Protein AF-A0A7C4M9R5-F1 (afdb_monomer_lite)

pLDDT: mean 90.79, std 8.86, range [47.62, 98.44]

Secondary structure (DSSP, 8-state):
---HHHHHHHHHHHHHHHHHHTT--HHHH-GGG---PPPPPS---HHHHHHHHHHHHHHHHHHHHHHHH-TTEEEEE-S----PPTT-TTHHHHHHHHHHHHHHH-PPPSEEEEEGGGGTTT---SB-TTS-HHHHHHHHTT-SEEEEEEE-SS-HHHHHHHHS---EE--BTTHHHHHHHHHHHHT--EEEEEE-SS-EEEEEHHHHHHHHHHHTTTT-SS--SSGGG-B--EEGGG--

Foldseek 3Di:
DDALLRVLVVLLVLLLVLQVVVVDDSCLQACVVFDDQDDDDPFQDPVNVVQVVLQVVQLVVVQVCCVVPVVQKHKAFAFAPPPDGPPDPCNVVSSVVQSVVLRVAFGAAGMFMAGVVLCPVVPDDRYCNPPDPVVSLVVLLRGQEGEHEDEDADDQVVCCVPVVDFFFQKDFSNNNNRVSSNCSSSVHWYKYWYDYPHDIWIDTVSLVSVCSSVQPCVQQPDQDPPNRRTIGGHGSVSTD

Radius of gyration: 17.88 Å; chains: 1; bounding box: 46×41×45 Å

Structure (mmCIF, N/CA/C/O backbone):
data_AF-A0A7C4M9R5-F1
#
_entry.id   AF-A0A7C4M9R5-F1
#
loop_
_atom_site.group_PDB
_atom_site.id
_atom_site.type_symbol
_atom_site.label_atom_id
_atom_site.label_alt_id
_atom_site.label_comp_id
_atom_site.label_asym_id
_atom_site.label_entity_id
_atom_site.label_seq_id
_atom_site.pdbx_PDB_ins_code
_atom_site.Cartn_x
_atom_site.Cartn_y
_atom_site.Cartn_z
_atom_site.occupancy
_atom_site.B_iso_or_equiv
_atom_site.auth_seq_id
_atom_site.auth_comp_id
_atom_site.auth_asym_id
_atom_site.auth_atom_id
_atom_site.pdbx_PDB_model_num
ATOM 1 N N . MET A 1 1 ? -12.380 12.614 -21.715 1.00 47.62 1 MET A N 1
ATOM 2 C CA . MET A 1 1 ? -12.085 11.551 -20.730 1.00 47.62 1 MET A CA 1
ATOM 3 C C . MET A 1 1 ? -10.973 12.049 -19.830 1.00 47.62 1 MET A C 1
ATOM 5 O O . MET A 1 1 ? -9.951 12.471 -20.351 1.00 47.62 1 MET A O 1
ATOM 9 N N . GLN A 1 2 ? -11.189 12.073 -18.518 1.00 65.62 2 GLN A N 1
ATOM 10 C CA . GLN A 1 2 ? -10.163 12.457 -17.546 1.00 65.62 2 GLN A CA 1
ATOM 11 C C . GLN A 1 2 ? -9.177 11.289 -17.387 1.00 65.62 2 GLN A C 1
ATOM 13 O O . GLN A 1 2 ? -9.610 10.152 -17.213 1.00 65.62 2 GLN A O 1
ATOM 18 N N . GLY A 1 3 ? -7.870 11.538 -17.527 1.00 91.31 3 GLY A N 1
ATOM 19 C CA . GLY A 1 3 ? -6.842 10.500 -17.372 1.00 91.31 3 GLY A CA 1
ATOM 20 C C . GLY A 1 3 ? -6.734 10.008 -15.924 1.00 91.31 3 GLY A C 1
ATOM 21 O O . GLY A 1 3 ? -7.071 10.751 -14.997 1.00 91.31 3 GLY A O 1
ATOM 22 N N . TYR A 1 4 ? -6.240 8.778 -15.719 1.00 93.19 4 TYR A N 1
ATOM 23 C CA . TYR A 1 4 ? -6.128 8.151 -14.391 1.00 93.19 4 TYR A CA 1
ATOM 24 C C . TYR A 1 4 ? -5.369 9.035 -13.391 1.00 93.19 4 TYR A C 1
ATOM 26 O O . TYR A 1 4 ? -5.834 9.253 -12.272 1.00 93.19 4 TYR A O 1
ATOM 34 N N . LYS A 1 5 ? -4.256 9.639 -13.828 1.00 95.25 5 LYS A N 1
ATOM 35 C CA . LYS A 1 5 ? -3.482 10.606 -13.043 1.00 95.25 5 LYS A CA 1
ATOM 36 C C . LYS A 1 5 ? -4.301 11.798 -12.544 1.00 95.25 5 LYS A C 1
ATOM 38 O O . LYS A 1 5 ? -4.216 12.155 -11.373 1.00 95.25 5 LYS A O 1
ATOM 43 N N . THR A 1 6 ? -5.089 12.429 -13.411 1.00 96.50 6 THR A N 1
ATOM 44 C CA . THR A 1 6 ? -5.909 13.586 -13.022 1.00 96.50 6 THR A CA 1
ATOM 45 C C . THR A 1 6 ? -7.004 13.166 -12.047 1.00 96.50 6 THR A C 1
ATOM 47 O O . THR A 1 6 ? -7.249 13.860 -11.066 1.00 96.50 6 THR A O 1
ATOM 50 N N . TYR A 1 7 ? -7.627 12.013 -12.292 1.00 96.62 7 TYR A N 1
ATOM 51 C CA . TYR A 1 7 ? -8.658 11.452 -11.424 1.00 96.62 7 TYR A CA 1
ATOM 52 C C . TYR A 1 7 ? -8.138 11.159 -10.007 1.00 96.62 7 TYR A C 1
ATOM 54 O O . TYR A 1 7 ? -8.716 11.623 -9.023 1.00 96.62 7 TYR A O 1
ATOM 62 N N . ILE A 1 8 ? -7.011 10.448 -9.882 1.00 97.12 8 ILE A N 1
ATOM 63 C CA . ILE A 1 8 ? -6.474 10.092 -8.562 1.00 97.12 8 ILE A CA 1
ATOM 64 C C . ILE A 1 8 ? -5.992 11.327 -7.786 1.00 97.12 8 ILE A C 1
ATOM 66 O O . ILE A 1 8 ? -6.176 11.394 -6.571 1.00 97.12 8 ILE A O 1
ATOM 70 N N . LEU A 1 9 ? -5.436 12.332 -8.477 1.00 97.56 9 LEU A N 1
ATOM 71 C CA . LEU A 1 9 ? -5.027 13.600 -7.864 1.00 97.56 9 LEU A CA 1
ATOM 72 C C . LEU A 1 9 ? -6.213 14.389 -7.303 1.00 97.56 9 LEU A C 1
ATOM 74 O O . LEU A 1 9 ? -6.089 14.986 -6.237 1.00 97.56 9 LEU A O 1
ATOM 78 N N . GLU A 1 10 ? -7.359 14.369 -7.982 1.00 97.88 10 GLU A N 1
ATOM 79 C CA . GLU A 1 10 ? -8.573 15.045 -7.520 1.00 97.88 10 GLU A CA 1
ATOM 80 C C . GLU A 1 10 ? -9.131 14.405 -6.239 1.00 97.88 10 GLU A C 1
ATOM 82 O O . GLU A 1 10 ? -9.460 15.100 -5.275 1.00 97.88 10 GLU A O 1
ATOM 87 N N . ILE A 1 11 ? -9.201 13.071 -6.178 1.00 97.81 11 ILE A N 1
ATOM 88 C CA . ILE A 1 11 ? -9.635 12.371 -4.957 1.00 97.81 11 ILE A CA 1
ATOM 89 C C . ILE A 1 11 ? -8.635 12.610 -3.823 1.00 97.81 11 ILE A C 1
ATOM 91 O O . ILE A 1 11 ? -9.036 12.853 -2.682 1.00 97.81 11 ILE A O 1
ATOM 95 N N . TYR A 1 12 ? -7.339 12.573 -4.132 1.00 98.25 12 TYR A N 1
ATOM 96 C CA . TYR A 1 12 ? -6.282 12.823 -3.161 1.00 98.25 12 TYR A CA 1
ATOM 97 C C . TYR A 1 12 ? -6.339 14.240 -2.575 1.00 98.25 12 TYR A C 1
ATOM 99 O O . TYR A 1 12 ? -6.194 14.388 -1.362 1.00 98.25 12 TYR A O 1
ATOM 107 N N . GLU A 1 13 ? -6.610 15.269 -3.387 1.00 98.38 13 GLU A N 1
ATOM 108 C CA . GLU A 1 13 ? -6.796 16.640 -2.892 1.00 98.38 13 GLU A CA 1
ATOM 109 C C . GLU A 1 13 ? -7.958 16.715 -1.898 1.00 98.38 13 GLU A C 1
ATOM 111 O O . GLU A 1 13 ? -7.783 17.197 -0.780 1.00 98.38 13 GLU A O 1
ATOM 116 N N . HIS A 1 14 ? -9.116 16.149 -2.243 1.00 98.44 14 HIS A N 1
ATOM 117 C CA . HIS A 1 14 ? -10.266 16.130 -1.340 1.00 98.44 14 HIS A CA 1
ATOM 118 C C . HIS A 1 14 ? -9.983 15.368 -0.031 1.00 98.44 14 HIS A C 1
ATOM 120 O O . HIS A 1 14 ? -10.427 15.782 1.043 1.00 98.44 14 HIS A O 1
ATOM 126 N N . ALA A 1 15 ? -9.224 14.269 -0.093 1.00 98.44 15 ALA A N 1
ATOM 127 C CA . ALA A 1 15 ? -8.785 13.537 1.093 1.00 98.44 15 ALA A CA 1
ATOM 128 C C . ALA A 1 15 ? -7.842 14.385 1.971 1.00 98.44 15 ALA A C 1
ATOM 130 O O . ALA A 1 15 ? -7.994 14.408 3.195 1.00 98.44 15 ALA A O 1
ATOM 131 N N . ILE A 1 16 ? -6.905 15.128 1.367 1.00 98.19 16 ILE A N 1
ATOM 132 C CA . ILE A 1 16 ? -6.042 16.081 2.084 1.00 98.19 16 ILE A CA 1
ATOM 133 C C . ILE A 1 16 ? -6.890 17.140 2.783 1.00 98.19 16 ILE A C 1
ATOM 135 O O . ILE A 1 16 ? -6.690 17.386 3.972 1.00 98.19 16 ILE A O 1
ATOM 139 N N . GLU A 1 17 ? -7.837 17.758 2.080 1.00 98.44 17 GLU A N 1
ATOM 140 C CA . GLU A 1 17 ? -8.693 18.799 2.648 1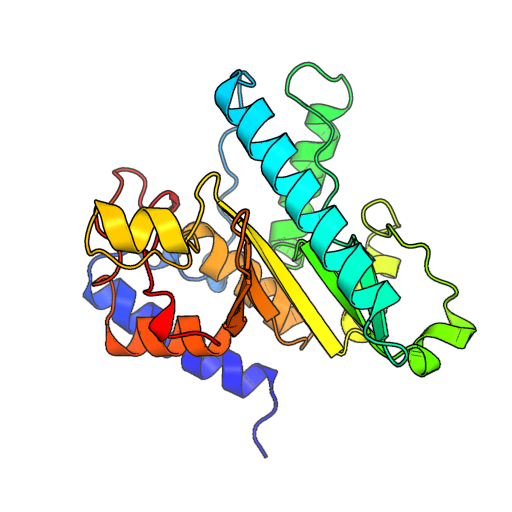.00 98.44 17 GLU A CA 1
ATOM 141 C C . GLU A 1 17 ? -9.496 18.293 3.851 1.00 98.44 17 GLU A C 1
ATOM 143 O O . GLU A 1 17 ? -9.576 18.981 4.873 1.00 98.44 17 GLU A O 1
ATOM 148 N N . ALA A 1 18 ? -10.047 17.078 3.767 1.00 98.44 18 ALA A N 1
ATOM 149 C CA . ALA A 1 18 ? -10.747 16.440 4.879 1.00 98.44 18 ALA A CA 1
ATOM 150 C C . ALA A 1 18 ? -9.824 16.252 6.098 1.00 98.44 18 ALA A C 1
AT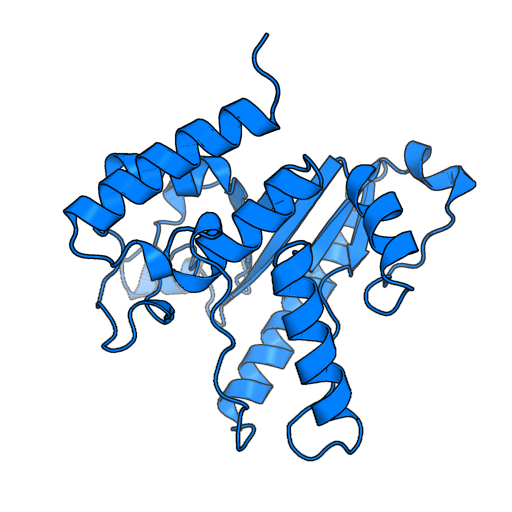OM 152 O O . ALA A 1 18 ? -10.189 16.605 7.222 1.00 98.44 18 ALA A O 1
ATOM 153 N N . LEU A 1 19 ? -8.593 15.777 5.890 1.00 97.94 19 LEU A N 1
ATOM 154 C CA . LEU A 1 19 ? -7.613 15.594 6.967 1.00 97.94 19 LEU A CA 1
ATOM 155 C C . LEU A 1 19 ? -7.134 16.930 7.561 1.00 97.94 19 LEU A C 1
ATOM 157 O O . LEU A 1 19 ? -6.977 17.044 8.781 1.00 97.94 19 LEU A O 1
ATOM 161 N N . VAL A 1 20 ? -6.943 17.957 6.731 1.00 97.56 20 VAL A N 1
ATOM 162 C CA . VAL A 1 20 ? -6.552 19.303 7.176 1.00 97.56 20 VAL A CA 1
ATOM 163 C C . VAL A 1 20 ? -7.648 19.935 8.036 1.00 97.56 20 VAL A C 1
ATOM 165 O O . VAL A 1 20 ? -7.343 20.472 9.104 1.00 97.56 20 VAL A O 1
ATOM 168 N N . LYS A 1 21 ? -8.926 19.790 7.657 1.00 97.81 21 LYS A N 1
ATOM 169 C CA . LYS A 1 21 ? -10.076 20.189 8.497 1.00 97.81 21 LYS A CA 1
ATOM 170 C C . LYS A 1 21 ? -10.062 19.478 9.857 1.00 97.81 21 LYS A C 1
ATOM 172 O O . LYS A 1 21 ? -10.415 20.069 10.875 1.00 97.81 21 LYS A O 1
ATOM 177 N N . CYS A 1 22 ? -9.550 18.249 9.902 1.00 96.31 22 CYS A N 1
ATOM 178 C CA . CYS A 1 22 ? -9.326 17.467 11.119 1.00 96.31 22 CYS A CA 1
ATOM 179 C C . CYS A 1 22 ? -8.015 17.794 11.874 1.00 96.31 22 CYS A C 1
ATOM 181 O O . CYS A 1 22 ? -7.580 17.002 12.715 1.00 96.31 22 CYS A O 1
ATOM 183 N N . LYS A 1 23 ? -7.381 18.950 11.619 1.00 95.44 23 LYS A N 1
ATOM 184 C CA . LYS A 1 23 ? -6.138 19.421 12.273 1.00 95.44 23 LYS A CA 1
ATOM 185 C C . LYS A 1 23 ? -4.898 18.554 12.001 1.00 95.44 23 LYS A C 1
ATOM 187 O O . LYS A 1 23 ? -3.919 18.601 12.756 1.00 95.44 23 LYS A O 1
ATOM 192 N N . ILE A 1 24 ? -4.899 17.768 10.926 1.00 95.75 24 ILE A N 1
ATOM 193 C CA . ILE A 1 24 ? -3.683 17.113 10.433 1.00 95.75 24 ILE A CA 1
ATOM 194 C C . ILE A 1 24 ? -2.918 18.118 9.576 1.00 95.75 24 ILE A C 1
ATOM 196 O O . ILE A 1 24 ? -3.486 18.770 8.703 1.00 95.75 24 ILE A O 1
ATOM 200 N N . LYS A 1 25 ? -1.620 18.280 9.839 1.00 94.81 25 LYS A N 1
ATOM 201 C CA . LYS A 1 25 ? -0.818 19.258 9.099 1.00 94.81 25 LYS A CA 1
ATOM 202 C C . LYS A 1 25 ? -0.677 18.843 7.635 1.00 94.81 25 LYS A C 1
ATOM 204 O O . LYS A 1 25 ? -0.398 17.683 7.345 1.00 94.81 25 LYS A O 1
ATOM 209 N N . ARG A 1 26 ? -0.795 19.800 6.711 1.00 95.12 26 ARG A N 1
ATOM 210 C CA . ARG A 1 26 ? -0.701 19.531 5.267 1.00 95.12 26 ARG A CA 1
ATOM 211 C C . ARG A 1 26 ? 0.634 18.891 4.871 1.00 95.12 26 ARG A C 1
ATOM 213 O O . ARG A 1 26 ? 0.639 17.953 4.087 1.00 95.12 26 ARG A O 1
ATOM 220 N N . ASP A 1 27 ? 1.748 19.292 5.489 1.00 93.12 27 ASP A N 1
ATOM 221 C CA . ASP A 1 27 ? 3.077 18.709 5.230 1.00 93.12 27 ASP A CA 1
ATOM 222 C C . ASP A 1 27 ? 3.179 17.213 5.585 1.00 93.12 27 ASP A C 1
ATOM 224 O O . ASP A 1 27 ? 4.091 16.521 5.129 1.00 93.12 27 ASP A O 1
ATOM 228 N N . VAL A 1 28 ? 2.268 16.701 6.418 1.00 92.12 28 VAL A N 1
ATOM 229 C CA . VAL A 1 28 ? 2.196 15.283 6.794 1.00 92.12 28 VAL A CA 1
ATOM 230 C C . VAL A 1 28 ? 1.538 14.446 5.704 1.00 92.12 28 VAL A C 1
ATOM 232 O O . VAL A 1 28 ? 1.913 13.287 5.555 1.00 92.12 28 VAL A O 1
ATOM 235 N N . VAL A 1 29 ? 0.593 15.021 4.959 1.00 94.69 29 VAL A N 1
ATOM 236 C CA . VAL A 1 29 ? -0.319 14.281 4.075 1.00 94.69 29 VAL A CA 1
ATOM 237 C C . VAL A 1 29 ? -0.197 14.656 2.608 1.00 94.69 29 VAL A C 1
ATOM 239 O O . VAL A 1 29 ? -0.783 13.962 1.791 1.00 94.69 29 VAL A O 1
ATOM 242 N N . ASP A 1 30 ? 0.565 15.696 2.270 1.00 95.62 30 ASP A N 1
ATOM 243 C CA . ASP A 1 30 ? 0.709 16.237 0.920 1.00 95.62 30 ASP A CA 1
ATOM 244 C C . ASP A 1 30 ? 2.150 16.079 0.414 1.00 95.62 30 ASP A C 1
ATOM 246 O O . ASP A 1 30 ? 3.065 16.761 0.884 1.00 95.62 30 ASP A O 1
ATOM 250 N N . TYR A 1 31 ? 2.371 15.194 -0.564 1.00 94.25 31 TYR A N 1
ATOM 251 C CA . TYR A 1 31 ? 3.715 14.948 -1.102 1.00 94.25 31 TYR A CA 1
ATOM 252 C C . TYR A 1 31 ? 4.308 16.160 -1.835 1.00 94.25 31 TYR A C 1
ATOM 254 O O . TYR A 1 31 ? 5.532 16.278 -1.932 1.00 94.25 31 TYR A O 1
ATOM 262 N N . ARG A 1 32 ? 3.466 17.097 -2.292 1.00 94.38 32 ARG A N 1
ATOM 263 C CA . ARG A 1 32 ? 3.896 18.340 -2.955 1.00 94.38 32 ARG A CA 1
ATOM 264 C C . ARG A 1 32 ? 4.585 19.295 -1.979 1.00 94.38 32 ARG A C 1
ATOM 266 O O . ARG A 1 32 ? 5.330 20.171 -2.404 1.00 94.38 32 ARG A O 1
ATOM 273 N N . MET A 1 33 ? 4.407 19.090 -0.669 1.00 91.50 33 MET A N 1
ATOM 274 C CA . MET A 1 33 ? 5.130 19.822 0.379 1.00 91.50 33 MET A CA 1
ATOM 275 C C . MET A 1 33 ? 6.532 19.271 0.653 1.00 91.50 33 MET A C 1
ATOM 277 O O . MET A 1 33 ? 7.265 19.805 1.487 1.00 91.50 33 MET A O 1
ATOM 281 N N . GLY A 1 34 ? 6.926 18.231 -0.080 1.00 81.25 34 GLY A N 1
ATOM 282 C CA . GLY A 1 34 ? 8.229 17.605 0.012 1.00 81.25 34 GLY A CA 1
ATOM 283 C C . GLY A 1 34 ? 8.262 16.428 0.982 1.00 81.25 34 GLY A C 1
ATOM 284 O O . GLY A 1 34 ? 7.467 16.283 1.910 1.00 81.25 34 GLY A O 1
ATOM 285 N N . TYR A 1 35 ? 9.243 15.559 0.759 1.00 84.06 35 TYR A N 1
ATOM 286 C CA . TYR A 1 35 ? 9.469 14.390 1.591 1.00 84.06 35 TYR A CA 1
ATOM 287 C C . TYR A 1 35 ? 10.308 14.738 2.827 1.00 84.06 35 TYR A C 1
ATOM 289 O O . TYR A 1 35 ? 11.467 15.150 2.716 1.00 84.06 35 TYR A O 1
ATOM 297 N N . LYS A 1 36 ? 9.748 14.516 4.022 1.00 82.06 36 LYS A N 1
ATOM 298 C CA . LYS A 1 36 ? 10.495 14.630 5.278 1.00 82.06 36 LYS A CA 1
ATOM 299 C C . LYS A 1 36 ? 11.139 13.294 5.628 1.00 82.06 36 LYS A C 1
ATOM 301 O O . LYS A 1 36 ? 10.476 12.382 6.118 1.00 82.06 36 LYS A O 1
ATOM 306 N N . LYS A 1 37 ? 12.452 13.222 5.428 1.00 81.44 37 LYS A N 1
ATOM 307 C CA . LYS A 1 37 ? 13.279 12.073 5.798 1.00 81.44 37 LYS A CA 1
ATOM 308 C C . LYS A 1 37 ? 13.097 11.700 7.273 1.00 81.44 37 LYS A C 1
ATOM 310 O O . LYS A 1 37 ? 13.207 12.551 8.161 1.00 81.44 37 LYS A O 1
ATOM 315 N N . SER A 1 38 ? 12.820 10.424 7.533 1.00 78.38 38 SER A N 1
ATOM 316 C CA . SER A 1 38 ? 12.735 9.889 8.891 1.00 78.38 38 SER A CA 1
ATOM 317 C C . SER A 1 38 ? 14.101 9.897 9.574 1.00 78.38 38 SER A C 1
ATOM 319 O O . SER A 1 38 ? 15.144 9.811 8.925 1.00 78.38 38 SER A O 1
ATOM 321 N N . ARG A 1 39 ? 14.107 9.971 10.910 1.00 77.00 39 ARG A N 1
ATOM 322 C CA . ARG A 1 39 ? 15.348 9.802 11.674 1.00 77.00 39 ARG A CA 1
ATOM 323 C C . ARG A 1 39 ? 15.913 8.410 11.421 1.00 77.00 39 ARG A C 1
ATOM 325 O O . ARG A 1 39 ? 15.162 7.436 11.391 1.00 77.00 39 ARG A O 1
ATOM 332 N N . LYS A 1 40 ? 17.233 8.342 11.272 1.00 74.56 40 LYS A N 1
ATOM 333 C CA . LYS A 1 40 ? 17.948 7.081 11.132 1.00 74.56 40 LYS A CA 1
ATOM 334 C C . LYS A 1 40 ? 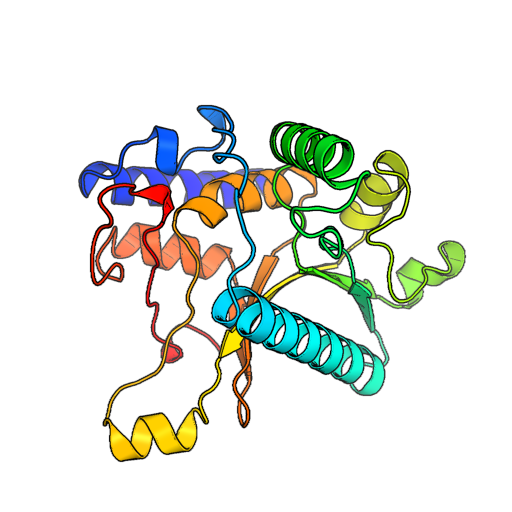17.672 6.198 12.358 1.00 74.56 40 LYS A C 1
ATOM 336 O O . LYS A 1 40 ? 17.815 6.693 13.480 1.00 74.56 40 LYS A O 1
ATOM 341 N N . PRO A 1 41 ? 17.270 4.931 12.173 1.00 73.12 41 PRO A N 1
ATOM 342 C CA . PRO A 1 41 ? 17.129 4.006 13.287 1.00 73.12 41 PRO A CA 1
ATOM 343 C C . PRO A 1 41 ? 18.477 3.798 13.993 1.00 73.12 41 PRO A C 1
ATOM 345 O O . PRO A 1 41 ? 19.520 3.732 13.342 1.00 73.12 41 PRO A O 1
ATOM 348 N N . THR A 1 42 ? 18.454 3.718 15.323 1.00 67.50 42 THR A N 1
ATOM 349 C CA . THR A 1 42 ? 19.648 3.515 16.164 1.00 67.50 42 THR A CA 1
ATOM 350 C C . THR A 1 42 ? 19.830 2.065 16.605 1.00 67.50 42 THR A C 1
ATOM 352 O O . THR A 1 42 ? 20.945 1.672 16.924 1.00 67.50 42 THR A O 1
ATOM 355 N N . ALA A 1 43 ? 18.763 1.263 16.585 1.00 66.56 43 ALA A N 1
ATOM 356 C CA . ALA A 1 43 ? 18.778 -0.166 16.881 1.00 66.56 43 ALA A CA 1
ATOM 357 C C . ALA A 1 43 ? 17.602 -0.870 16.183 1.00 66.56 43 ALA A C 1
ATOM 359 O O . ALA A 1 43 ? 16.599 -0.230 15.853 1.00 66.56 43 ALA A O 1
ATOM 360 N N . ALA A 1 44 ? 17.713 -2.186 15.988 1.00 64.94 44 ALA A N 1
ATOM 361 C CA . ALA A 1 44 ? 16.606 -3.050 15.587 1.00 64.94 44 ALA A CA 1
ATOM 362 C C . ALA A 1 44 ? 16.153 -3.876 16.800 1.00 64.94 44 ALA A C 1
ATOM 364 O O . ALA A 1 44 ? 16.881 -4.746 17.270 1.00 64.94 44 ALA A O 1
ATOM 365 N N . PHE A 1 45 ? 14.965 -3.584 17.329 1.00 73.56 45 PHE A N 1
ATOM 366 C CA . PHE A 1 45 ? 14.387 -4.338 18.446 1.00 73.56 45 PHE A CA 1
ATOM 367 C C . PHE A 1 45 ? 13.847 -5.699 17.974 1.00 73.56 45 PHE A C 1
ATOM 369 O O . PHE A 1 45 ? 13.457 -5.845 16.815 1.00 73.56 45 PHE A O 1
ATOM 376 N N . SER A 1 46 ? 13.769 -6.683 18.874 1.00 74.38 46 SER A N 1
ATOM 377 C CA . SER A 1 46 ? 13.270 -8.037 18.569 1.00 74.38 46 SER A CA 1
ATOM 378 C C . SER A 1 46 ? 11.867 -8.029 17.952 1.00 74.38 46 SER A C 1
ATOM 380 O O . SER A 1 46 ? 11.628 -8.702 16.953 1.00 74.38 46 SER A O 1
ATOM 382 N N . GLU A 1 47 ? 10.960 -7.200 18.471 1.00 78.56 47 GLU A N 1
ATOM 383 C CA . GLU A 1 47 ? 9.602 -7.047 17.935 1.00 78.56 47 GLU A CA 1
ATOM 384 C C . GLU A 1 47 ? 9.593 -6.537 16.484 1.00 78.56 47 GLU A C 1
ATOM 386 O O . GLU A 1 47 ? 8.808 -7.007 15.661 1.00 78.56 47 GLU A O 1
ATOM 391 N N . PHE A 1 48 ? 10.502 -5.621 16.131 1.00 77.81 48 PHE A N 1
ATOM 392 C CA . PHE A 1 48 ? 10.646 -5.150 14.752 1.00 77.81 48 PHE A CA 1
ATOM 393 C C . PHE A 1 48 ? 11.088 -6.285 13.822 1.00 77.81 48 PHE A C 1
ATOM 395 O O . PHE A 1 48 ? 10.546 -6.424 12.728 1.00 77.81 48 PHE A O 1
ATOM 402 N N . LEU A 1 49 ? 12.033 -7.120 14.264 1.00 81.44 49 LEU A N 1
ATOM 403 C CA . LEU A 1 49 ? 12.510 -8.261 13.480 1.00 81.44 49 LEU A CA 1
ATOM 404 C C . LEU A 1 49 ? 11.418 -9.317 13.276 1.00 81.44 49 LEU A C 1
ATOM 406 O O . LEU A 1 49 ? 11.317 -9.866 12.182 1.00 81.44 49 LEU A O 1
ATOM 410 N N . ILE A 1 50 ? 10.596 -9.574 14.297 1.00 83.31 50 ILE A N 1
ATOM 411 C CA . ILE A 1 50 ? 9.458 -10.501 14.211 1.00 83.31 50 ILE A CA 1
ATOM 412 C C . ILE A 1 50 ? 8.404 -9.961 13.238 1.00 83.31 50 ILE A C 1
ATOM 414 O O . ILE A 1 50 ? 7.995 -10.671 12.323 1.00 83.31 50 ILE A O 1
ATOM 418 N N . ASN A 1 51 ? 8.007 -8.693 13.381 1.00 84.94 51 ASN A N 1
ATOM 419 C CA . ASN A 1 51 ? 7.025 -8.073 12.487 1.00 84.94 51 ASN A CA 1
ATOM 420 C C . ASN A 1 51 ? 7.525 -8.014 11.036 1.00 84.94 51 ASN A C 1
ATOM 422 O O . ASN A 1 51 ? 6.735 -8.205 10.116 1.00 84.94 51 ASN A O 1
ATOM 426 N N . ARG A 1 52 ? 8.830 -7.795 10.823 1.00 85.94 52 ARG A N 1
ATOM 427 C CA . ARG A 1 52 ? 9.435 -7.845 9.487 1.00 85.94 52 ARG A CA 1
ATOM 428 C C . ARG A 1 52 ? 9.354 -9.247 8.889 1.00 85.94 52 ARG A C 1
ATOM 430 O O . ARG A 1 52 ? 8.893 -9.376 7.766 1.00 85.94 52 ARG A O 1
ATOM 437 N N . GLN A 1 53 ? 9.738 -10.280 9.641 1.00 88.88 53 GLN A N 1
ATOM 438 C CA . GLN A 1 53 ? 9.655 -11.667 9.166 1.00 88.88 53 GLN A CA 1
ATOM 439 C C . GLN A 1 53 ? 8.219 -12.080 8.830 1.00 88.88 53 GLN A C 1
ATOM 441 O O . GLN A 1 53 ? 7.995 -12.760 7.833 1.00 88.88 53 GLN A O 1
ATOM 446 N N . LEU A 1 54 ? 7.242 -11.640 9.627 1.00 90.75 54 LEU A N 1
ATOM 447 C CA . LEU A 1 54 ? 5.830 -11.872 9.332 1.00 90.75 54 LEU A CA 1
ATOM 448 C C . LEU A 1 54 ? 5.393 -11.157 8.041 1.00 90.75 54 LEU A C 1
ATOM 450 O O . LEU A 1 54 ? 4.659 -11.734 7.243 1.00 90.75 54 LEU A O 1
ATOM 454 N N . GLY A 1 55 ? 5.873 -9.931 7.815 1.00 92.06 55 GLY A N 1
ATOM 455 C CA . GLY A 1 55 ? 5.657 -9.203 6.565 1.00 92.06 55 GLY A CA 1
ATOM 456 C C . GLY A 1 55 ? 6.267 -9.918 5.357 1.00 92.06 55 GLY A C 1
ATOM 457 O O . GLY A 1 55 ? 5.569 -10.141 4.372 1.00 92.06 55 GLY A O 1
ATOM 458 N N . ASP A 1 56 ? 7.526 -10.352 5.464 1.00 92.12 56 ASP A N 1
ATOM 459 C CA . ASP A 1 56 ? 8.233 -11.093 4.411 1.00 92.12 56 ASP A CA 1
ATOM 460 C C . ASP A 1 56 ? 7.515 -12.414 4.070 1.00 92.12 56 ASP A C 1
ATOM 462 O O . ASP A 1 56 ? 7.389 -12.783 2.899 1.00 92.12 56 ASP A O 1
ATOM 466 N N . TRP A 1 57 ? 7.005 -13.119 5.088 1.00 94.31 57 TRP A N 1
ATOM 467 C CA . TRP A 1 57 ? 6.180 -14.316 4.907 1.00 94.31 57 TRP A CA 1
ATOM 468 C C . TRP A 1 57 ? 4.890 -14.005 4.145 1.00 94.31 57 TRP A C 1
ATOM 470 O O . TRP A 1 57 ? 4.593 -14.683 3.161 1.00 94.31 57 TRP A O 1
ATOM 480 N N . ALA A 1 58 ? 4.148 -12.977 4.564 1.00 95.25 58 ALA A N 1
ATOM 481 C CA . ALA A 1 58 ? 2.880 -12.603 3.946 1.00 95.25 58 ALA A CA 1
ATOM 482 C C . ALA A 1 58 ? 3.071 -12.178 2.480 1.00 95.25 58 ALA A C 1
ATOM 484 O O . ALA A 1 58 ? 2.307 -12.590 1.606 1.00 95.25 58 ALA A O 1
ATOM 485 N N . GLU A 1 59 ? 4.133 -11.417 2.198 1.00 95.56 59 GLU A N 1
ATOM 486 C CA . GLU A 1 59 ? 4.512 -11.017 0.842 1.00 95.56 59 GLU A CA 1
ATOM 487 C C . GLU A 1 59 ? 4.831 -12.231 -0.039 1.00 95.56 59 GLU A C 1
ATOM 489 O O . GLU A 1 59 ? 4.290 -12.372 -1.141 1.00 95.56 59 GLU A O 1
ATOM 494 N N . SER A 1 60 ? 5.668 -13.141 0.465 1.00 95.62 60 SER A N 1
ATOM 495 C CA . SER A 1 60 ? 6.059 -14.349 -0.262 1.00 95.62 60 SER A CA 1
ATOM 496 C C . SER A 1 60 ? 4.871 -15.277 -0.523 1.00 95.62 60 SER A C 1
ATOM 498 O O . SER A 1 60 ? 4.710 -15.759 -1.649 1.00 95.62 60 SER A O 1
ATOM 500 N N . LEU A 1 61 ? 4.019 -15.492 0.486 1.00 95.62 61 LEU A N 1
ATOM 501 C CA . LEU A 1 61 ? 2.806 -16.304 0.385 1.00 95.62 61 LEU A CA 1
ATOM 502 C C . LEU A 1 61 ? 1.895 -15.764 -0.716 1.00 95.62 61 LEU A C 1
ATOM 504 O O . LEU A 1 61 ? 1.554 -16.491 -1.648 1.00 95.62 61 LEU A O 1
ATOM 508 N N . PHE A 1 62 ? 1.547 -14.478 -0.648 1.00 96.56 62 PHE A N 1
ATOM 509 C CA . PHE A 1 62 ? 0.583 -13.897 -1.574 1.00 96.56 62 PHE A CA 1
ATOM 510 C C . PHE A 1 62 ? 1.102 -13.867 -3.011 1.00 96.56 62 PHE A C 1
ATOM 512 O O . PHE A 1 62 ? 0.389 -14.259 -3.935 1.00 96.56 62 PHE A O 1
ATOM 519 N N . ARG A 1 63 ? 2.375 -13.498 -3.210 1.00 97.25 63 ARG A N 1
ATOM 520 C CA . ARG A 1 63 ? 3.026 -13.557 -4.527 1.00 97.25 63 ARG A CA 1
ATOM 521 C C . ARG A 1 63 ? 2.997 -14.974 -5.104 1.00 97.25 63 ARG A C 1
ATOM 523 O O . ARG A 1 63 ? 2.694 -15.150 -6.283 1.00 97.25 63 ARG A O 1
ATOM 530 N N . THR A 1 64 ? 3.325 -15.974 -4.284 1.00 96.81 64 THR A N 1
ATOM 531 C CA . THR A 1 64 ? 3.358 -17.383 -4.705 1.00 96.81 64 THR A CA 1
ATOM 532 C C . THR A 1 64 ? 1.971 -17.864 -5.112 1.00 96.81 64 THR A C 1
ATOM 534 O O . THR A 1 64 ? 1.824 -18.457 -6.180 1.00 96.81 64 THR A O 1
ATOM 537 N N . GLU A 1 65 ? 0.943 -17.554 -4.321 1.00 96.06 65 GLU A N 1
ATOM 538 C CA . GLU A 1 65 ? -0.429 -17.950 -4.636 1.00 96.06 65 GLU A CA 1
ATOM 539 C C . GLU A 1 65 ? -0.974 -17.231 -5.875 1.00 96.06 65 GLU A C 1
ATOM 541 O O . GLU A 1 65 ? -1.583 -17.889 -6.717 1.00 96.06 65 GLU A O 1
ATOM 546 N N . ILE A 1 66 ? -0.673 -15.941 -6.082 1.00 96.06 66 ILE A N 1
ATOM 547 C CA . ILE A 1 66 ? -0.992 -15.252 -7.347 1.00 96.06 66 ILE A CA 1
ATOM 548 C C . ILE A 1 66 ? -0.363 -16.001 -8.526 1.00 96.06 66 ILE A C 1
ATOM 550 O O . ILE A 1 66 ? -1.062 -16.373 -9.468 1.00 96.06 66 ILE A O 1
ATOM 554 N N . ASN A 1 67 ? 0.942 -16.273 -8.462 1.00 96.19 67 ASN A N 1
ATOM 555 C CA . ASN A 1 67 ? 1.672 -16.912 -9.557 1.00 96.19 67 ASN A CA 1
ATOM 556 C C . ASN A 1 67 ? 1.210 -18.343 -9.847 1.00 96.19 67 ASN A C 1
ATOM 558 O O . ASN A 1 67 ? 1.323 -18.787 -10.990 1.00 96.19 67 ASN A O 1
ATOM 562 N N . LYS A 1 68 ? 0.713 -19.051 -8.828 1.00 96.56 68 LYS A N 1
ATOM 563 C CA . LYS A 1 68 ? 0.229 -20.430 -8.920 1.00 96.56 68 LYS A CA 1
ATOM 564 C C . LYS A 1 68 ? -1.221 -20.524 -9.391 1.00 96.56 68 LYS A C 1
ATOM 566 O O . LYS A 1 68 ? -1.561 -21.466 -10.097 1.00 96.56 68 LYS A O 1
ATOM 571 N N . LYS A 1 69 ? -2.086 -19.608 -8.951 1.00 96.62 69 LYS A N 1
ATOM 572 C CA . LYS A 1 69 ? -3.541 -19.688 -9.161 1.00 96.62 69 LYS A CA 1
ATOM 573 C C . LYS A 1 69 ? -4.026 -18.863 -10.346 1.00 96.62 69 LYS A C 1
ATOM 575 O O . LYS A 1 69 ? -5.064 -19.186 -10.912 1.00 96.62 69 LYS A O 1
ATOM 580 N N . LEU A 1 70 ? -3.309 -17.802 -10.711 1.00 95.12 70 LEU A N 1
ATOM 581 C CA . LEU A 1 70 ? -3.714 -16.872 -11.760 1.00 95.12 70 LEU A CA 1
ATOM 582 C C . LEU A 1 70 ? -2.812 -17.038 -12.988 1.00 95.12 70 LEU A C 1
ATOM 584 O O . LEU A 1 70 ? -1.857 -16.290 -13.181 1.00 95.12 70 LEU A O 1
ATOM 588 N N . GLU A 1 71 ? -3.126 -18.019 -13.838 1.00 92.56 71 GLU A N 1
ATOM 589 C CA . GLU A 1 71 ? -2.289 -18.418 -14.985 1.00 92.56 71 GLU A CA 1
ATOM 590 C C . GLU A 1 71 ? -1.932 -17.254 -15.921 1.00 92.56 71 GLU A C 1
ATOM 592 O O . GLU A 1 71 ? -0.795 -17.148 -16.371 1.00 92.56 71 GLU A O 1
ATOM 597 N N . GLY A 1 72 ? -2.862 -16.325 -16.162 1.00 94.19 72 GLY A N 1
ATOM 598 C CA . GLY A 1 72 ? -2.639 -15.162 -17.030 1.00 94.19 72 GLY A CA 1
ATOM 599 C C . GLY A 1 72 ? -1.737 -14.072 -16.442 1.00 94.19 72 GLY A C 1
ATOM 600 O O . GLY A 1 72 ? -1.411 -13.111 -17.146 1.00 94.19 72 GLY A O 1
ATOM 601 N N . PHE A 1 73 ? -1.325 -14.195 -15.177 1.00 95.81 73 PHE A N 1
ATOM 602 C CA . PHE A 1 73 ? -0.654 -13.133 -14.434 1.00 95.81 73 PHE A CA 1
ATOM 603 C C . PHE A 1 73 ? 0.667 -13.585 -13.808 1.00 95.81 73 PHE A C 1
ATOM 605 O O . PHE A 1 73 ? 0.880 -14.761 -13.509 1.00 95.81 73 PHE A O 1
ATOM 612 N N . LYS A 1 74 ? 1.572 -12.622 -13.618 1.00 96.12 74 LYS A N 1
ATOM 613 C CA . LYS A 1 74 ? 2.813 -12.792 -12.859 1.00 96.12 74 LYS A CA 1
ATOM 614 C C . LYS A 1 74 ? 2.969 -11.650 -11.860 1.00 96.12 74 LYS A C 1
ATOM 616 O O . LYS A 1 74 ? 3.022 -10.491 -12.261 1.00 96.12 74 LYS A O 1
ATOM 621 N N . ALA A 1 75 ? 3.061 -11.990 -10.582 1.00 97.44 75 ALA A N 1
ATOM 622 C CA . ALA A 1 75 ? 3.465 -11.115 -9.497 1.00 97.44 75 ALA A CA 1
ATOM 623 C C . ALA A 1 75 ? 4.974 -11.237 -9.240 1.00 97.44 75 ALA A C 1
ATOM 625 O O . ALA A 1 75 ? 5.514 -12.344 -9.149 1.00 97.44 75 ALA A O 1
ATOM 626 N N . VAL A 1 76 ? 5.646 -10.099 -9.082 1.00 96.69 76 VAL A N 1
ATOM 627 C CA . VAL A 1 76 ? 7.073 -10.003 -8.733 1.00 96.69 76 VAL A CA 1
ATOM 628 C C . VAL A 1 76 ? 7.251 -9.110 -7.512 1.00 96.69 76 VAL A C 1
ATOM 630 O O . VAL A 1 76 ? 6.484 -8.167 -7.309 1.00 96.69 76 VAL A O 1
ATOM 633 N N . LYS A 1 77 ? 8.278 -9.394 -6.710 1.00 96.75 77 LYS A N 1
ATOM 634 C CA . LYS A 1 77 ? 8.692 -8.534 -5.599 1.00 96.75 77 LYS A CA 1
ATOM 635 C C . LYS A 1 77 ? 9.362 -7.276 -6.143 1.00 96.75 77 LYS A C 1
ATOM 637 O O . LYS A 1 77 ? 10.296 -7.376 -6.934 1.00 96.75 77 LYS A O 1
ATOM 642 N N . TYR A 1 78 ? 8.883 -6.113 -5.714 1.00 96.00 78 TYR A N 1
ATOM 643 C CA . TYR A 1 78 ? 9.302 -4.795 -6.202 1.00 96.00 78 TYR A CA 1
ATOM 644 C C . TYR A 1 78 ? 9.749 -3.850 -5.082 1.00 96.00 78 TYR A C 1
ATOM 646 O O . TYR A 1 78 ? 10.689 -3.067 -5.274 1.00 96.00 78 TYR A O 1
ATOM 654 N N . GLY A 1 79 ? 9.101 -3.940 -3.916 1.00 92.19 79 GLY A N 1
ATOM 655 C CA . GLY A 1 79 ? 9.421 -3.135 -2.742 1.00 92.19 79 GLY A CA 1
ATOM 656 C C . GLY A 1 79 ? 10.902 -3.243 -2.396 1.00 92.19 79 GLY A C 1
ATOM 657 O O . GLY A 1 79 ? 11.481 -4.326 -2.472 1.00 92.19 79 GLY A O 1
ATOM 658 N N . ALA A 1 80 ? 11.530 -2.112 -2.059 1.00 79.19 80 ALA A N 1
ATOM 659 C CA . ALA A 1 80 ? 12.964 -2.063 -1.781 1.00 79.19 80 ALA A CA 1
ATOM 660 C C . ALA A 1 80 ? 13.324 -3.109 -0.713 1.00 79.19 80 ALA A C 1
ATOM 662 O O . ALA A 1 80 ? 12.793 -3.053 0.401 1.00 79.19 80 ALA A O 1
ATOM 663 N N . ALA A 1 81 ? 14.208 -4.061 -1.032 1.00 62.06 81 ALA A N 1
ATOM 664 C CA . ALA A 1 81 ? 14.548 -5.130 -0.106 1.00 62.06 81 ALA A CA 1
ATOM 665 C C . ALA A 1 81 ? 15.464 -4.584 0.997 1.00 62.06 81 ALA A C 1
ATOM 667 O O . ALA A 1 81 ? 16.687 -4.691 0.980 1.00 62.06 81 ALA A O 1
ATOM 668 N N . GLY A 1 82 ? 14.847 -4.003 2.025 1.00 55.56 82 GLY A N 1
ATOM 669 C CA . GLY A 1 82 ? 15.496 -3.544 3.250 1.00 55.56 82 GLY A CA 1
ATOM 670 C C . GLY A 1 82 ? 15.964 -4.699 4.137 1.00 55.56 82 GLY A C 1
ATOM 671 O O . GLY A 1 82 ? 15.585 -4.784 5.309 1.00 55.56 82 GLY A O 1
ATOM 672 N N . ARG A 1 83 ? 16.790 -5.607 3.602 1.00 56.69 83 ARG A N 1
ATOM 673 C CA . ARG A 1 83 ? 17.436 -6.661 4.402 1.00 56.69 83 ARG A CA 1
ATOM 674 C C . ARG A 1 83 ? 18.462 -6.069 5.368 1.00 56.69 83 ARG A C 1
ATOM 676 O O . ARG A 1 83 ? 18.647 -6.615 6.456 1.00 56.69 83 ARG A O 1
ATOM 683 N N . LEU A 1 84 ? 19.053 -4.929 5.007 1.00 62.62 84 LEU A N 1
ATOM 684 C CA . LEU A 1 84 ? 20.069 -4.234 5.791 1.00 62.62 84 LEU A CA 1
ATOM 685 C C . LEU A 1 84 ? 19.464 -3.658 7.076 1.00 62.62 84 LEU A C 1
ATOM 687 O O . LEU A 1 84 ? 18.580 -2.801 7.049 1.00 62.62 84 LEU A O 1
ATOM 691 N N . VAL A 1 85 ? 19.964 -4.136 8.210 1.00 67.00 85 VAL A N 1
ATOM 692 C CA . VAL A 1 85 ? 19.637 -3.620 9.541 1.00 67.00 85 VAL A CA 1
ATOM 693 C C . VAL A 1 85 ? 20.716 -2.646 10.009 1.00 67.00 85 VAL A C 1
ATOM 695 O O . VAL A 1 85 ? 21.831 -2.620 9.484 1.00 67.00 85 VAL A O 1
ATOM 698 N N . VAL A 1 86 ? 20.388 -1.835 11.014 1.00 65.44 86 VAL A N 1
ATOM 699 C CA . VAL A 1 86 ? 21.370 -0.969 11.677 1.00 65.44 86 VAL A CA 1
ATOM 700 C C . VAL A 1 86 ? 22.523 -1.831 12.195 1.00 65.44 86 VAL A C 1
ATOM 702 O O . VAL A 1 86 ? 22.283 -2.783 12.932 1.00 65.44 86 VAL A O 1
ATOM 705 N N . GLY A 1 87 ? 23.751 -1.491 11.804 1.00 66.88 87 GLY A N 1
ATOM 706 C CA . GLY A 1 87 ? 24.958 -2.272 12.098 1.00 66.88 87 GLY A CA 1
ATOM 707 C C . GLY A 1 87 ? 25.623 -2.857 10.850 1.00 66.88 87 GLY A C 1
ATOM 708 O O . GLY A 1 87 ? 26.817 -3.135 10.886 1.00 66.88 87 GLY A O 1
ATOM 709 N N . ASP A 1 88 ? 24.905 -2.966 9.728 1.00 76.81 88 ASP A N 1
ATOM 710 C CA . ASP A 1 88 ? 25.511 -3.359 8.453 1.00 76.81 88 ASP A CA 1
ATOM 711 C C . ASP A 1 88 ? 26.332 -2.194 7.846 1.00 76.81 88 ASP A C 1
ATOM 713 O O . ASP A 1 88 ? 25.814 -1.071 7.761 1.00 76.81 88 ASP A O 1
ATOM 717 N N . PRO A 1 89 ? 27.578 -2.416 7.377 1.00 79.31 89 PRO A N 1
ATOM 718 C CA . PRO A 1 89 ? 28.395 -1.380 6.738 1.00 79.31 89 PRO A CA 1
ATOM 719 C C . PRO A 1 89 ? 27.701 -0.667 5.566 1.00 79.31 89 PRO A C 1
ATOM 721 O O . PRO A 1 89 ? 27.906 0.529 5.346 1.00 79.31 89 PRO A O 1
ATOM 724 N N . LYS A 1 90 ? 26.839 -1.374 4.826 1.00 82.50 90 LYS A N 1
ATOM 725 C CA . LYS A 1 90 ? 26.105 -0.841 3.669 1.00 82.50 90 LYS A CA 1
ATOM 726 C C . LYS A 1 90 ? 24.832 -0.090 4.061 1.00 82.50 90 LYS A C 1
ATOM 728 O O . LYS A 1 90 ? 24.266 0.610 3.216 1.00 82.50 90 LYS A O 1
ATOM 733 N N . PHE A 1 91 ? 24.394 -0.173 5.322 1.00 83.19 91 PHE A N 1
ATOM 734 C CA . PHE A 1 91 ? 23.131 0.410 5.789 1.00 83.19 91 PHE A CA 1
ATOM 735 C C . PHE A 1 91 ? 23.037 1.912 5.511 1.00 83.19 91 PHE A C 1
ATOM 737 O O . PHE A 1 91 ? 21.993 2.392 5.084 1.00 83.19 91 PHE A O 1
ATOM 744 N N . ASN A 1 92 ? 24.122 2.663 5.720 1.00 83.25 92 ASN A N 1
ATOM 745 C CA . ASN A 1 92 ? 24.111 4.115 5.522 1.00 83.25 92 ASN A CA 1
ATOM 746 C C . ASN A 1 92 ? 23.835 4.482 4.065 1.00 83.25 92 ASN A C 1
ATOM 748 O O . ASN A 1 92 ? 22.958 5.296 3.795 1.00 83.25 92 ASN A O 1
ATOM 752 N N . ASN A 1 93 ? 24.556 3.855 3.135 1.00 85.50 93 ASN A N 1
ATOM 753 C CA . ASN A 1 93 ? 24.384 4.120 1.712 1.00 85.50 93 ASN A CA 1
ATOM 754 C C . ASN A 1 93 ? 22.988 3.697 1.239 1.00 85.50 93 ASN A C 1
ATOM 756 O O . ASN A 1 93 ? 22.319 4.455 0.541 1.00 85.50 93 ASN A O 1
ATOM 760 N N . PHE A 1 94 ? 22.513 2.529 1.684 1.00 83.75 94 PHE A N 1
ATOM 761 C CA . PHE A 1 94 ? 21.149 2.078 1.412 1.00 83.75 94 PHE A CA 1
ATOM 762 C C . PHE A 1 94 ? 20.104 3.073 1.930 1.00 83.75 94 PHE A C 1
ATOM 764 O O . PHE A 1 94 ? 19.236 3.495 1.174 1.00 83.75 94 PHE A O 1
ATOM 771 N N . PHE A 1 95 ? 20.215 3.502 3.189 1.00 84.94 95 PHE A N 1
ATOM 772 C CA . PHE A 1 95 ? 19.281 4.434 3.817 1.00 84.94 95 PHE A CA 1
ATOM 773 C C . PHE A 1 95 ? 19.231 5.780 3.080 1.00 84.94 95 PHE A C 1
ATOM 775 O O . PHE A 1 95 ? 18.149 6.306 2.820 1.00 84.94 95 PHE A O 1
ATOM 782 N N . GLU A 1 96 ? 20.385 6.332 2.694 1.00 88.25 96 GLU A N 1
ATOM 783 C CA . GLU A 1 96 ? 20.437 7.565 1.902 1.00 88.25 96 GLU A CA 1
ATOM 784 C C . GLU A 1 96 ? 19.814 7.394 0.512 1.00 88.25 96 GLU A C 1
ATOM 786 O O . GLU A 1 96 ? 19.008 8.229 0.096 1.00 88.25 96 GLU A O 1
ATOM 791 N N . ASN A 1 97 ? 20.148 6.314 -0.199 1.00 87.75 97 ASN A N 1
ATOM 792 C CA . ASN A 1 97 ? 19.635 6.064 -1.547 1.00 87.75 97 ASN A CA 1
ATOM 793 C C . ASN A 1 97 ? 18.128 5.789 -1.541 1.00 87.75 97 ASN A C 1
ATOM 795 O O . ASN A 1 97 ? 17.411 6.341 -2.372 1.00 87.75 97 ASN A O 1
ATOM 799 N N . TYR A 1 98 ? 17.634 5.051 -0.546 1.00 87.81 98 TYR A N 1
ATOM 800 C CA . TYR A 1 98 ? 16.209 4.819 -0.326 1.00 87.81 98 TYR A CA 1
ATOM 801 C C . TYR A 1 98 ? 15.438 6.136 -0.161 1.00 87.81 98 TYR A C 1
ATOM 803 O O . TYR A 1 98 ? 14.421 6.367 -0.812 1.00 87.81 98 TYR A O 1
ATOM 811 N N . HIS A 1 99 ? 15.950 7.064 0.651 1.00 89.31 99 HIS A N 1
ATOM 812 C CA . HIS A 1 99 ? 15.298 8.359 0.845 1.00 89.31 99 HIS A CA 1
ATOM 813 C C . HIS A 1 99 ? 15.410 9.296 -0.365 1.00 89.31 99 HIS A C 1
ATOM 815 O O . HIS A 1 99 ? 14.472 10.055 -0.630 1.00 89.31 99 HIS A O 1
ATOM 821 N N . LYS A 1 100 ? 16.522 9.250 -1.113 1.00 91.12 100 LYS A N 1
ATOM 822 C CA . LYS A 1 100 ? 16.646 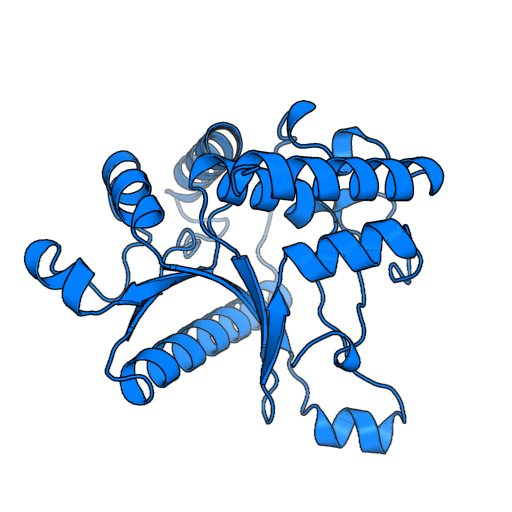9.956 -2.401 1.00 91.12 100 LYS A CA 1
ATOM 823 C C . LYS A 1 100 ? 15.610 9.451 -3.398 1.00 91.12 100 LYS A C 1
ATOM 825 O O . LYS A 1 100 ? 14.993 10.252 -4.096 1.00 91.12 100 LYS A O 1
ATOM 830 N N . GLU A 1 101 ? 15.395 8.144 -3.432 1.00 91.25 101 GLU A N 1
ATOM 831 C CA . GLU A 1 101 ? 14.412 7.538 -4.313 1.00 91.25 101 GLU A CA 1
ATOM 832 C C . GLU A 1 101 ? 12.981 7.911 -3.929 1.00 91.25 101 GLU A C 1
ATOM 834 O O . GLU A 1 101 ? 12.253 8.386 -4.796 1.00 91.25 101 GLU A O 1
ATOM 839 N N . ILE A 1 102 ? 12.602 7.823 -2.647 1.00 92.19 102 ILE A N 1
ATOM 840 C CA . ILE A 1 102 ? 11.265 8.255 -2.198 1.00 92.19 102 ILE A CA 1
ATOM 841 C C . ILE A 1 102 ? 10.989 9.704 -2.594 1.00 92.19 102 ILE A C 1
ATOM 843 O O . ILE A 1 102 ? 9.890 10.040 -3.040 1.00 92.19 102 ILE A O 1
ATOM 847 N N . LYS A 1 103 ? 11.985 10.583 -2.451 1.00 93.12 103 LYS A N 1
ATOM 848 C CA . LYS A 1 103 ? 11.842 11.982 -2.858 1.00 93.12 103 LYS A CA 1
ATOM 849 C C . LYS A 1 103 ? 11.613 12.123 -4.368 1.00 93.12 103 LYS A C 1
ATOM 851 O O . LYS A 1 103 ? 10.924 13.052 -4.772 1.00 93.12 103 LYS A O 1
ATOM 856 N N . ARG A 1 104 ? 12.191 11.233 -5.179 1.00 92.81 104 ARG A N 1
ATOM 857 C CA . ARG A 1 104 ? 12.124 11.272 -6.644 1.00 92.81 104 ARG A CA 1
ATOM 858 C C . ARG A 1 104 ? 10.844 10.657 -7.201 1.00 92.81 104 ARG A C 1
ATOM 860 O O . ARG A 1 104 ? 10.270 11.252 -8.097 1.00 92.81 104 ARG A O 1
ATOM 867 N N . ILE A 1 105 ? 10.431 9.494 -6.697 1.00 93.56 105 ILE A N 1
ATOM 868 C CA . ILE A 1 105 ? 9.330 8.704 -7.279 1.00 93.56 105 ILE A CA 1
ATOM 869 C C . ILE A 1 105 ? 8.304 8.198 -6.269 1.00 93.56 105 ILE A C 1
ATOM 871 O O . ILE A 1 105 ? 7.436 7.415 -6.626 1.00 93.56 105 ILE A O 1
ATOM 875 N N . GLY A 1 106 ? 8.415 8.574 -4.999 1.00 94.56 106 GLY A N 1
ATOM 876 C CA . GLY A 1 106 ? 7.575 8.007 -3.951 1.00 94.56 106 GLY A CA 1
ATOM 877 C C . GLY A 1 106 ? 8.039 6.628 -3.483 1.00 94.56 106 GLY A C 1
ATOM 878 O O . GLY A 1 106 ? 9.108 6.133 -3.843 1.00 94.56 106 GLY A O 1
ATOM 879 N N . LYS A 1 107 ? 7.245 6.026 -2.601 1.00 93.50 107 LYS A N 1
ATOM 880 C CA . LYS A 1 107 ? 7.529 4.713 -2.017 1.00 93.50 107 LYS A CA 1
ATOM 881 C C . LYS A 1 107 ? 7.081 3.625 -2.989 1.00 93.50 107 LYS A C 1
ATOM 883 O O . LYS A 1 107 ? 5.933 3.629 -3.419 1.00 93.50 107 LYS A O 1
ATOM 888 N N . ARG A 1 108 ? 7.972 2.676 -3.279 1.00 95.62 108 ARG A N 1
ATOM 889 C CA . ARG A 1 108 ? 7.633 1.461 -4.029 1.00 95.62 108 ARG A CA 1
ATOM 890 C C . ARG A 1 108 ? 6.643 0.596 -3.229 1.00 95.62 108 ARG A C 1
ATOM 892 O O . ARG A 1 108 ? 6.953 0.312 -2.071 1.00 95.62 108 ARG A O 1
ATOM 899 N N . PRO A 1 109 ? 5.520 0.155 -3.822 1.00 96.69 109 PRO A N 1
ATOM 900 C CA . PRO A 1 109 ? 4.695 -0.917 -3.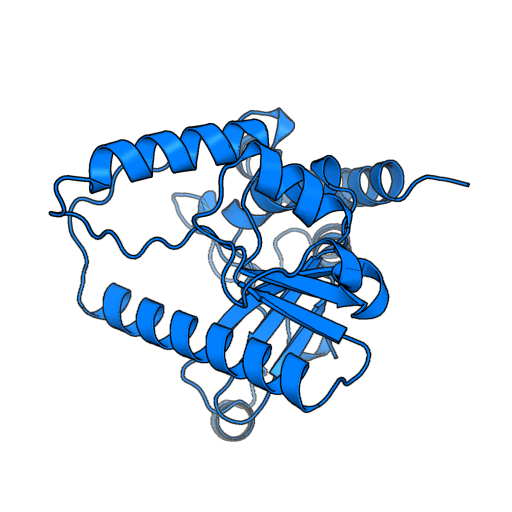265 1.00 96.69 109 PRO A CA 1
ATOM 901 C C . PRO A 1 109 ? 5.467 -2.241 -3.201 1.00 96.69 109 PRO A C 1
ATOM 903 O O . PRO A 1 109 ? 6.495 -2.397 -3.863 1.00 96.69 109 PRO A O 1
ATOM 906 N N . ASP A 1 110 ? 4.971 -3.207 -2.433 1.00 96.88 110 ASP A N 1
ATOM 907 C CA . ASP A 1 110 ? 5.687 -4.462 -2.185 1.00 96.88 110 ASP A CA 1
ATOM 908 C C . ASP A 1 110 ? 5.740 -5.358 -3.429 1.00 96.88 110 ASP A C 1
ATOM 910 O O . ASP A 1 110 ? 6.811 -5.860 -3.785 1.00 96.88 110 ASP A O 1
ATOM 914 N N . LEU A 1 111 ? 4.615 -5.503 -4.139 1.00 98.00 111 LEU A N 1
ATOM 915 C CA . LEU A 1 111 ? 4.514 -6.314 -5.354 1.00 98.00 111 LEU A CA 1
ATOM 916 C C . LEU A 1 111 ? 4.040 -5.503 -6.561 1.00 98.00 111 LEU A C 1
ATOM 918 O O . LEU A 1 111 ? 3.242 -4.571 -6.443 1.00 98.00 111 LEU A O 1
ATOM 922 N N . LEU A 1 112 ? 4.462 -5.948 -7.742 1.00 98.19 112 LEU A N 1
ATOM 923 C CA . LEU A 1 112 ? 3.873 -5.568 -9.025 1.00 98.19 112 LEU A CA 1
ATOM 924 C C . LEU A 1 112 ? 3.296 -6.800 -9.705 1.00 98.19 112 LEU A C 1
ATOM 926 O O . LEU A 1 112 ? 3.919 -7.863 -9.689 1.00 98.19 112 LEU A O 1
ATOM 930 N N . VAL A 1 113 ? 2.133 -6.650 -10.332 1.00 97.81 113 VAL A N 1
ATOM 931 C CA . VAL A 1 113 ? 1.488 -7.711 -11.108 1.00 97.81 113 VAL A CA 1
ATOM 932 C C . VAL A 1 113 ? 1.406 -7.296 -12.569 1.00 97.81 113 VAL A C 1
ATOM 934 O O . VAL A 1 113 ? 1.089 -6.154 -12.897 1.00 97.81 113 VAL A O 1
ATOM 937 N N . PHE A 1 114 ? 1.667 -8.251 -13.451 1.00 97.12 114 PHE A N 1
ATOM 938 C CA . PHE A 1 114 ? 1.682 -8.085 -14.898 1.00 97.12 114 PHE A CA 1
ATOM 939 C C . PHE A 1 114 ? 0.825 -9.160 -15.553 1.00 97.12 114 PHE A C 1
ATOM 941 O O . PHE A 1 114 ? 0.662 -10.248 -14.996 1.00 97.12 114 PHE A O 1
ATOM 948 N N . LYS A 1 115 ? 0.344 -8.904 -16.772 1.00 95.12 115 LYS A N 1
ATOM 949 C CA . LYS A 1 115 ? -0.115 -9.996 -17.639 1.00 95.12 115 LYS A CA 1
ATOM 950 C C . LYS A 1 115 ? 1.115 -10.727 -18.163 1.00 95.12 115 LYS A C 1
ATOM 952 O O . LYS A 1 115 ? 2.065 -10.083 -18.601 1.00 95.12 115 LYS A O 1
ATOM 957 N N . ARG A 1 116 ? 1.107 -12.062 -18.155 1.00 92.12 116 ARG A N 1
ATOM 958 C CA . ARG A 1 116 ? 2.277 -12.850 -18.589 1.00 92.12 116 ARG A CA 1
ATOM 959 C C . ARG A 1 116 ? 2.700 -12.552 -20.023 1.00 92.12 116 ARG A C 1
ATOM 961 O O . ARG A 1 116 ? 3.891 -12.406 -20.266 1.00 92.12 116 ARG A O 1
ATOM 968 N N . LYS A 1 117 ? 1.731 -12.379 -20.922 1.00 90.62 117 LYS A N 1
ATOM 969 C CA . LYS A 1 117 ? 1.972 -12.018 -22.326 1.00 90.62 117 LYS A CA 1
ATOM 970 C C . LYS A 1 117 ? 2.749 -10.705 -22.500 1.00 90.62 117 LYS A C 1
ATOM 972 O O . LYS A 1 117 ? 3.502 -10.560 -23.449 1.00 90.62 117 LYS A O 1
ATOM 977 N N . ASP A 1 118 ? 2.616 -9.767 -21.557 1.00 88.19 118 ASP A N 1
ATOM 978 C CA . ASP A 1 118 ? 3.299 -8.468 -21.609 1.00 88.19 118 ASP A CA 1
ATOM 979 C C . ASP A 1 118 ? 4.747 -8.566 -21.065 1.00 88.19 118 ASP A C 1
ATOM 981 O O . ASP A 1 118 ? 5.502 -7.591 -21.097 1.00 88.19 118 ASP A O 1
ATOM 985 N N . LEU A 1 119 ? 5.143 -9.739 -20.542 1.00 85.00 119 LEU A N 1
ATOM 986 C CA . LEU A 1 119 ? 6.464 -10.018 -19.970 1.00 85.00 119 LEU A CA 1
ATOM 987 C C . LEU A 1 119 ? 7.350 -10.928 -20.830 1.00 85.00 119 LEU A C 1
ATOM 989 O O . LEU A 1 119 ? 8.501 -11.146 -20.444 1.00 85.00 119 LEU A O 1
ATOM 993 N N . GLU A 1 120 ? 6.851 -11.463 -21.947 1.00 75.50 120 GLU A N 1
ATOM 994 C CA . GLU A 1 120 ? 7.573 -12.444 -22.778 1.00 75.50 120 GLU A CA 1
ATOM 995 C C . GLU A 1 120 ? 8.966 -11.935 -23.193 1.00 75.50 120 GLU A C 1
ATOM 997 O O . GLU A 1 120 ? 9.955 -12.663 -23.070 1.00 75.50 120 GLU A O 1
ATOM 1002 N N . ASP A 1 121 ? 9.066 -10.646 -23.527 1.00 75.75 121 ASP A N 1
ATOM 1003 C CA . ASP A 1 121 ? 10.327 -9.991 -23.897 1.00 75.75 121 ASP A CA 1
ATOM 1004 C C . ASP A 1 121 ? 11.198 -9.586 -22.697 1.00 75.75 121 ASP A C 1
ATOM 1006 O O . ASP A 1 121 ? 12.410 -9.418 -22.827 1.00 75.75 121 ASP A O 1
ATOM 1010 N N . LEU A 1 122 ? 10.601 -9.398 -21.515 1.00 77.06 122 LEU A N 1
ATOM 1011 C CA . LEU A 1 122 ? 11.294 -8.854 -20.341 1.00 77.06 122 LEU A CA 1
ATOM 1012 C C . LEU A 1 122 ? 11.971 -9.923 -19.483 1.00 77.06 122 LEU A C 1
ATOM 1014 O O . LEU A 1 122 ? 12.912 -9.595 -18.764 1.00 77.06 122 LEU A O 1
ATOM 1018 N N . LYS A 1 123 ? 11.479 -11.172 -19.516 1.00 82.38 123 LYS A N 1
ATOM 1019 C CA . LYS A 1 123 ? 12.006 -12.313 -18.737 1.00 82.38 123 LYS A CA 1
ATOM 1020 C C . LYS A 1 123 ? 12.350 -11.950 -17.282 1.00 82.38 123 LYS A C 1
ATOM 1022 O O . LYS A 1 123 ? 13.409 -12.308 -16.770 1.00 82.38 123 LYS A O 1
ATOM 1027 N N . LEU A 1 124 ? 11.451 -11.223 -16.613 1.00 88.00 124 LEU A N 1
ATOM 1028 C CA . LEU A 1 124 ? 11.697 -10.726 -15.259 1.00 88.00 124 LEU A CA 1
ATOM 1029 C C . LEU A 1 124 ? 11.856 -11.881 -14.254 1.00 88.00 124 LEU A C 1
ATOM 1031 O O . LEU A 1 124 ? 11.047 -12.821 -14.290 1.00 88.00 124 LEU A O 1
ATOM 1035 N N . PRO A 1 125 ? 12.822 -11.804 -13.319 1.00 92.12 125 PRO A N 1
ATOM 1036 C CA . PRO A 1 125 ? 12.875 -12.701 -12.170 1.00 92.12 125 PRO A CA 1
ATOM 1037 C C . PRO A 1 125 ? 11.690 -12.449 -11.222 1.00 92.12 125 PRO A C 1
ATOM 1039 O O . PRO A 1 125 ? 10.942 -11.483 -11.364 1.00 92.12 125 PRO A O 1
ATOM 1042 N N . ASP A 1 126 ? 11.512 -13.323 -10.233 1.00 91.75 126 ASP A N 1
ATOM 1043 C CA . ASP A 1 126 ? 10.430 -13.187 -9.245 1.00 91.75 126 ASP A CA 1
ATOM 1044 C C . ASP A 1 126 ? 10.703 -12.099 -8.194 1.00 91.75 126 ASP A C 1
ATOM 1046 O O . ASP A 1 126 ? 9.795 -11.690 -7.464 1.00 91.75 126 ASP A O 1
ATOM 1050 N N . ASP A 1 127 ? 11.950 -11.635 -8.111 1.00 94.81 127 ASP A N 1
ATOM 1051 C CA . ASP A 1 127 ? 12.397 -10.525 -7.279 1.00 94.81 127 ASP A CA 1
ATOM 1052 C C . ASP A 1 127 ? 13.199 -9.544 -8.134 1.00 94.81 127 ASP A C 1
ATOM 1054 O O . ASP A 1 127 ? 14.286 -9.868 -8.612 1.00 94.81 127 ASP A O 1
ATOM 1058 N N . ILE A 1 128 ? 12.631 -8.358 -8.340 1.00 94.12 128 ILE A N 1
ATOM 1059 C CA . ILE A 1 128 ? 13.240 -7.264 -9.099 1.00 94.12 128 ILE A CA 1
ATOM 1060 C C . ILE A 1 128 ? 13.698 -6.120 -8.184 1.00 94.12 128 ILE A C 1
ATOM 1062 O O . ILE A 1 128 ? 14.209 -5.120 -8.676 1.00 94.12 128 ILE A O 1
ATOM 1066 N N . SER A 1 129 ? 13.534 -6.239 -6.861 1.00 92.44 129 SER A N 1
ATOM 1067 C CA . SER A 1 129 ? 13.711 -5.135 -5.901 1.00 92.44 129 SER A CA 1
ATOM 1068 C C . SER A 1 129 ? 15.106 -4.492 -5.908 1.00 92.44 129 SER A C 1
ATOM 1070 O O . SER A 1 129 ? 15.229 -3.292 -5.644 1.00 92.44 129 SER A O 1
ATOM 1072 N N . GLU A 1 130 ? 16.130 -5.267 -6.266 1.00 89.94 130 GLU A N 1
ATOM 1073 C CA . GLU A 1 130 ? 17.539 -4.856 -6.317 1.00 89.94 130 GLU A CA 1
ATOM 1074 C C . GLU A 1 130 ? 18.028 -4.517 -7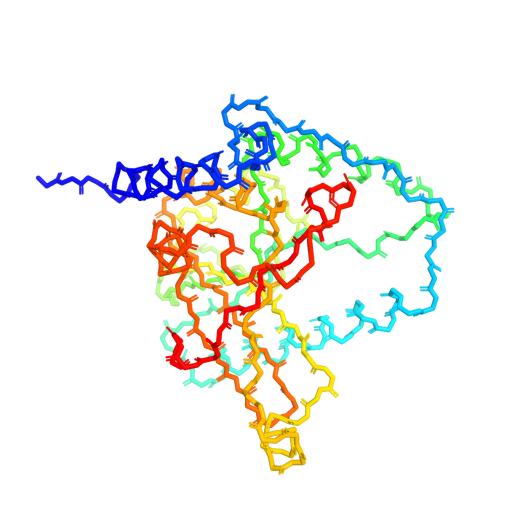.739 1.00 89.94 130 GLU A C 1
ATOM 1076 O O . GLU A 1 130 ? 19.217 -4.275 -7.949 1.00 89.94 130 GLU A O 1
ATOM 1081 N N . MET A 1 131 ? 17.136 -4.506 -8.737 1.00 90.88 131 MET A N 1
ATOM 1082 C CA . MET A 1 131 ? 17.489 -4.080 -10.094 1.00 90.88 131 MET A CA 1
ATOM 1083 C C . MET A 1 131 ? 17.779 -2.573 -10.153 1.00 90.88 131 MET A C 1
ATOM 1085 O O . MET A 1 131 ? 17.409 -1.797 -9.270 1.00 90.88 131 MET A O 1
ATOM 1089 N N . GLU A 1 132 ? 18.442 -2.146 -11.229 1.00 89.38 132 GLU A N 1
ATOM 1090 C CA . GLU A 1 132 ? 18.791 -0.741 -11.438 1.00 89.38 132 GLU A CA 1
ATOM 1091 C C . GLU A 1 132 ? 17.527 0.145 -11.497 1.00 89.38 132 GLU A C 1
ATOM 1093 O O . GLU A 1 132 ? 16.500 -0.222 -12.075 1.00 89.38 132 GLU A O 1
ATOM 1098 N N . SER A 1 133 ? 17.590 1.320 -10.863 1.00 86.06 133 SER A N 1
ATOM 1099 C CA . SER A 1 133 ? 16.432 2.184 -10.632 1.00 86.06 133 SER A CA 1
ATOM 1100 C C . SER A 1 133 ? 15.765 2.696 -11.912 1.00 86.06 133 SER A C 1
ATOM 1102 O O . SER A 1 133 ? 14.544 2.847 -11.924 1.00 86.06 133 SER A O 1
ATOM 1104 N N . SER A 1 134 ? 16.513 2.997 -12.976 1.00 87.25 134 SER A N 1
ATOM 1105 C CA . SER A 1 134 ? 15.937 3.398 -14.268 1.00 87.25 134 SER A CA 1
ATOM 1106 C C . SER A 1 134 ? 15.214 2.232 -14.949 1.00 87.25 134 SER A C 1
ATOM 1108 O O . SER A 1 134 ? 14.109 2.410 -15.466 1.00 87.25 134 SER A O 1
ATOM 1110 N N . HIS A 1 135 ? 15.761 1.016 -14.861 1.00 90.94 135 HIS A N 1
ATOM 1111 C CA . HIS A 1 135 ? 15.085 -0.184 -15.350 1.00 90.94 135 HIS A CA 1
ATOM 1112 C C . HIS A 1 135 ? 13.790 -0.455 -14.573 1.00 90.94 135 HIS A C 1
ATOM 1114 O O . HIS A 1 135 ? 12.740 -0.691 -15.173 1.00 90.94 135 HIS A O 1
ATOM 1120 N N . LEU A 1 136 ? 13.836 -0.335 -13.245 1.00 92.94 136 LEU A N 1
ATOM 1121 C CA . LEU A 1 136 ? 12.676 -0.510 -12.374 1.00 92.94 136 LEU A CA 1
ATOM 1122 C C . LEU A 1 136 ? 11.523 0.445 -12.696 1.00 92.94 136 LEU A C 1
ATOM 1124 O O . LEU A 1 136 ? 10.368 0.036 -12.620 1.00 92.94 136 LEU A O 1
ATOM 1128 N N . GLN A 1 137 ? 11.805 1.692 -13.077 1.00 91.31 137 GLN A N 1
ATOM 1129 C CA . GLN A 1 137 ? 10.765 2.649 -13.477 1.00 91.31 137 GLN A CA 1
ATOM 1130 C C . GLN A 1 137 ? 10.067 2.247 -14.772 1.00 91.31 137 GLN A C 1
ATOM 1132 O O . GLN A 1 137 ? 8.842 2.314 -14.869 1.00 91.31 137 GLN A O 1
ATOM 1137 N N . ASN A 1 138 ? 10.845 1.801 -15.759 1.00 90.88 138 ASN A N 1
ATOM 1138 C CA . ASN A 1 138 ? 10.307 1.340 -17.035 1.00 90.88 138 ASN A CA 1
ATOM 1139 C C . ASN A 1 138 ? 9.478 0.063 -16.865 1.00 90.88 138 ASN A C 1
ATOM 1141 O O . ASN A 1 138 ? 8.432 -0.082 -17.494 1.00 90.88 138 ASN A O 1
ATOM 1145 N N . VAL A 1 139 ? 9.926 -0.847 -15.995 1.00 93.44 139 VAL A N 1
ATOM 1146 C CA . VAL A 1 139 ? 9.181 -2.059 -15.640 1.00 93.44 139 VAL A CA 1
ATOM 1147 C C . VAL A 1 139 ? 7.901 -1.708 -14.887 1.00 93.44 139 VAL A C 1
ATOM 1149 O O . VAL A 1 139 ? 6.840 -2.204 -15.250 1.00 93.44 139 VAL A O 1
ATOM 1152 N N . ALA A 1 140 ? 7.964 -0.821 -13.892 1.00 95.25 140 ALA A N 1
ATOM 1153 C CA . ALA A 1 140 ? 6.809 -0.452 -13.080 1.00 95.25 140 ALA A CA 1
ATOM 1154 C C . ALA A 1 140 ? 5.636 0.073 -13.918 1.00 95.25 140 ALA A C 1
ATOM 1156 O O . ALA A 1 140 ? 4.514 -0.368 -13.705 1.00 95.25 140 ALA A O 1
ATOM 1157 N N . LYS A 1 141 ? 5.889 0.907 -14.935 1.00 93.75 141 LYS A N 1
ATOM 1158 C CA . LYS A 1 141 ? 4.847 1.440 -15.841 1.00 93.75 141 LYS A CA 1
ATOM 1159 C C . LYS A 1 141 ? 4.106 0.378 -16.664 1.00 93.75 141 LYS A C 1
ATOM 1161 O O . LYS A 1 141 ? 3.062 0.670 -17.233 1.00 93.75 141 LYS A O 1
ATOM 1166 N N . LYS A 1 142 ? 4.644 -0.842 -16.759 1.00 94.25 142 LYS A N 1
ATOM 1167 C CA . LYS A 1 142 ? 4.007 -1.966 -17.464 1.00 94.25 142 LYS A CA 1
ATOM 1168 C C . LYS A 1 142 ? 3.127 -2.819 -16.548 1.00 94.25 142 LYS A C 1
ATOM 1170 O O . LYS A 1 142 ? 2.441 -3.717 -17.034 1.00 94.25 142 LYS A O 1
ATOM 1175 N N . ALA A 1 143 ? 3.170 -2.589 -15.235 1.00 96.81 143 ALA A N 1
ATOM 1176 C CA . ALA A 1 143 ? 2.342 -3.323 -14.291 1.00 96.81 143 ALA A CA 1
ATOM 1177 C C . ALA A 1 143 ? 0.873 -2.935 -14.474 1.00 96.81 143 ALA A C 1
ATOM 1179 O O . ALA A 1 143 ? 0.543 -1.772 -14.690 1.00 96.81 143 ALA A O 1
ATOM 1180 N N . ILE A 1 144 ? -0.023 -3.912 -14.352 1.00 96.75 144 ILE A N 1
ATOM 1181 C CA . ILE A 1 144 ? -1.467 -3.640 -14.370 1.00 96.75 144 ILE A CA 1
ATOM 1182 C C . ILE A 1 144 ? -1.962 -3.178 -13.000 1.00 96.75 144 ILE A C 1
ATOM 1184 O O . ILE A 1 144 ? -2.982 -2.502 -12.905 1.00 96.75 144 ILE A O 1
ATOM 1188 N N . VAL A 1 145 ? -1.261 -3.587 -11.940 1.00 97.50 145 VAL A N 1
ATOM 1189 C CA . VAL A 1 145 ? -1.578 -3.242 -10.561 1.00 97.50 145 VAL A CA 1
ATOM 1190 C C . VAL A 1 145 ? -0.336 -3.385 -9.685 1.00 97.50 145 VAL A C 1
ATOM 1192 O O . VAL A 1 145 ? 0.516 -4.248 -9.919 1.00 97.50 145 VAL A O 1
ATOM 1195 N N . ALA A 1 146 ? -0.257 -2.545 -8.661 1.00 98.38 146 ALA A N 1
ATOM 1196 C CA . ALA A 1 146 ? 0.697 -2.643 -7.573 1.00 98.38 146 ALA A CA 1
ATOM 1197 C C . ALA A 1 146 ? -0.011 -3.036 -6.270 1.00 98.38 146 ALA A C 1
ATOM 1199 O O . ALA A 1 146 ? -1.186 -2.723 -6.069 1.00 98.38 146 ALA A O 1
ATOM 1200 N N . ILE A 1 147 ? 0.691 -3.732 -5.381 1.00 98.19 147 ILE A N 1
ATOM 1201 C CA . ILE A 1 147 ? 0.114 -4.243 -4.135 1.00 98.19 147 ILE A CA 1
ATOM 1202 C C . ILE A 1 147 ? 1.025 -3.861 -2.971 1.00 98.19 147 ILE A C 1
ATOM 1204 O O . ILE A 1 147 ? 2.204 -4.205 -2.962 1.00 98.19 147 ILE A O 1
ATOM 1208 N N . GLU A 1 148 ? 0.463 -3.169 -1.984 1.00 97.19 148 GLU A N 1
ATOM 1209 C CA . GLU A 1 148 ? 1.064 -2.933 -0.672 1.00 97.19 148 GLU A CA 1
ATOM 1210 C C . GLU A 1 148 ? 0.486 -3.949 0.317 1.00 97.19 148 GLU A C 1
ATOM 1212 O O . GLU A 1 148 ? -0.731 -4.066 0.484 1.00 97.19 148 GLU A O 1
ATOM 1217 N N . ILE A 1 149 ? 1.358 -4.681 0.996 1.00 95.56 149 ILE A N 1
ATOM 1218 C CA . ILE A 1 149 ? 0.993 -5.772 1.888 1.00 95.56 149 ILE A CA 1
ATOM 1219 C C . ILE A 1 149 ? 1.078 -5.312 3.342 1.00 95.56 149 ILE A C 1
ATOM 1221 O O . ILE A 1 149 ? 1.983 -4.603 3.798 1.00 95.56 149 ILE A O 1
ATOM 1225 N N . ARG A 1 150 ? 0.081 -5.731 4.114 1.00 93.38 150 ARG A N 1
ATOM 1226 C CA . ARG A 1 150 ? 0.049 -5.620 5.567 1.00 93.38 150 ARG A CA 1
ATOM 1227 C C . ARG A 1 150 ? -0.243 -6.998 6.132 1.00 93.38 150 ARG A C 1
ATOM 1229 O O . ARG A 1 150 ? -1.226 -7.631 5.770 1.00 93.38 150 ARG A O 1
ATOM 1236 N N . SER A 1 151 ? 0.607 -7.457 7.037 1.00 93.56 151 SER A N 1
ATOM 1237 C CA . SER A 1 151 ? 0.423 -8.726 7.735 1.00 93.56 151 SER A CA 1
ATOM 1238 C C . SER A 1 151 ? -0.189 -8.507 9.115 1.00 93.56 151 SER A C 1
ATOM 1240 O O . SER A 1 151 ? 0.131 -7.531 9.798 1.00 93.56 151 SER A O 1
ATOM 1242 N N . SER A 1 152 ? -1.013 -9.446 9.558 1.00 91.94 152 SER A N 1
ATOM 1243 C CA . SER A 1 152 ? -1.557 -9.523 10.907 1.00 91.94 152 SER A CA 1
ATOM 1244 C C . SER A 1 152 ? -1.214 -10.873 11.526 1.00 91.94 152 SER A C 1
ATOM 1246 O O . SER A 1 152 ? -1.274 -11.903 10.866 1.00 91.94 152 SER A O 1
ATOM 1248 N N . LYS A 1 153 ? -0.880 -10.870 12.818 1.00 90.69 153 LYS A N 1
ATOM 1249 C CA . LYS A 1 153 ? -0.588 -12.083 13.603 1.00 90.69 153 LYS A CA 1
ATOM 1250 C C . LYS A 1 153 ? -1.841 -12.769 14.160 1.00 90.69 153 LYS A C 1
ATOM 1252 O O . LYS A 1 153 ? -1.739 -13.592 15.066 1.00 90.69 153 LYS A O 1
ATOM 1257 N N . TYR A 1 154 ? -3.021 -12.347 13.720 1.00 90.50 154 TYR A N 1
ATOM 1258 C CA . TYR A 1 154 ? -4.298 -12.854 14.206 1.00 90.50 154 TYR A CA 1
ATOM 1259 C C . TYR A 1 154 ? -4.945 -13.770 13.172 1.00 90.50 154 TYR A C 1
ATOM 1261 O O . TYR A 1 154 ? -4.757 -13.589 11.973 1.00 90.50 154 TYR A O 1
ATOM 1269 N N . TYR A 1 155 ? -5.751 -14.702 13.672 1.00 91.00 155 TYR A N 1
ATOM 1270 C CA . TYR A 1 155 ? -6.808 -15.354 12.908 1.00 91.00 155 TYR A CA 1
ATOM 1271 C C . TYR A 1 155 ? -8.016 -14.413 12.908 1.00 91.00 155 TYR A C 1
ATOM 1273 O O . TYR A 1 155 ? -8.509 -14.045 13.982 1.00 91.00 155 TYR A O 1
ATOM 1281 N N . ALA A 1 156 ? -8.437 -13.947 11.736 1.00 88.25 156 ALA A N 1
ATOM 1282 C CA . ALA A 1 156 ? -9.521 -12.987 11.583 1.00 88.25 156 ALA A CA 1
ATOM 1283 C C . ALA A 1 156 ? -10.843 -13.545 12.130 1.00 88.25 156 ALA A C 1
ATOM 1285 O O . ALA A 1 156 ? -11.525 -12.845 12.891 1.00 88.25 156 ALA A O 1
ATOM 1286 N N . ALA A 1 157 ? -11.145 -14.818 11.850 1.00 87.06 157 ALA A N 1
ATOM 1287 C CA . ALA A 1 157 ? -12.355 -15.483 12.323 1.00 87.06 157 ALA A CA 1
ATOM 1288 C C . ALA A 1 157 ? -12.389 -15.557 13.858 1.00 87.06 157 ALA A C 1
ATOM 1290 O O . ALA A 1 157 ? -13.307 -15.036 14.499 1.00 87.06 157 ALA A O 1
ATOM 1291 N N . THR A 1 158 ? -11.329 -16.095 14.472 1.00 90.00 158 THR A N 1
ATOM 1292 C CA . THR A 1 158 ? -11.218 -16.203 15.936 1.00 90.00 158 THR A CA 1
ATOM 1293 C C . THR A 1 158 ? -11.263 -14.835 16.614 1.00 90.00 158 THR A C 1
ATOM 1295 O O . THR A 1 158 ? -11.913 -14.665 17.647 1.00 90.00 158 THR A O 1
ATOM 1298 N N . TYR A 1 159 ? -10.603 -13.822 16.042 1.00 88.69 159 TYR A N 1
ATOM 1299 C CA . TYR A 1 159 ? -10.635 -12.475 16.607 1.00 88.69 159 TYR A CA 1
ATOM 1300 C C . TYR A 1 159 ? -12.059 -11.912 16.640 1.00 88.69 159 TYR A C 1
ATOM 1302 O O . TYR A 1 159 ? -12.473 -11.341 17.656 1.00 88.69 159 TYR A O 1
ATOM 1310 N N . LYS A 1 160 ? -12.814 -12.079 15.549 1.00 88.44 160 LYS A N 1
ATOM 1311 C CA . LYS A 1 160 ? -14.204 -11.625 15.445 1.00 88.44 160 LYS A CA 1
ATOM 1312 C C . LYS A 1 160 ? -15.099 -12.339 16.456 1.00 88.44 160 LYS A C 1
ATOM 1314 O O . LYS A 1 160 ? -15.913 -11.690 17.113 1.00 88.44 160 LYS A O 1
ATOM 1319 N N . GLU A 1 161 ? -14.919 -13.644 16.640 1.00 90.69 161 GLU A N 1
ATOM 1320 C CA . GLU A 1 161 ? -15.685 -14.432 17.608 1.00 90.69 161 GLU A CA 1
ATOM 1321 C C . GLU A 1 161 ? -15.444 -14.000 19.056 1.00 90.69 161 GLU A C 1
ATOM 1323 O O . GLU A 1 161 ? -16.414 -13.804 19.796 1.00 90.69 161 GLU A O 1
ATOM 1328 N N . VAL A 1 162 ? -14.176 -13.820 19.440 1.00 91.88 162 VAL A N 1
ATOM 1329 C CA . VAL A 1 162 ? -13.769 -13.509 20.819 1.00 91.88 162 VAL A CA 1
ATOM 1330 C C . VAL A 1 162 ? -14.063 -12.057 21.179 1.00 91.88 162 VAL A C 1
ATOM 1332 O O . VAL A 1 162 ? -14.572 -11.770 22.259 1.00 91.88 162 VAL A O 1
ATOM 1335 N N . THR A 1 163 ? -13.742 -11.117 20.289 1.00 89.50 163 THR A N 1
ATOM 1336 C CA . THR A 1 163 ? -13.820 -9.682 20.609 1.00 89.50 163 THR A CA 1
ATOM 1337 C C . THR A 1 163 ? -15.135 -9.033 20.196 1.00 89.50 163 THR A C 1
ATOM 1339 O O . THR A 1 163 ? -15.399 -7.900 20.601 1.00 89.50 163 THR A O 1
ATOM 1342 N N . LYS A 1 164 ? -15.929 -9.715 19.355 1.00 89.69 164 LYS A N 1
ATOM 1343 C CA . LYS A 1 164 ? -17.097 -9.157 18.654 1.00 89.69 164 LYS A CA 1
ATOM 1344 C C . LYS A 1 164 ? -16.774 -7.890 17.849 1.00 89.69 164 LYS A C 1
ATOM 1346 O O . LYS A 1 164 ? -17.665 -7.099 17.553 1.00 89.69 164 LYS A O 1
ATOM 1351 N N . LYS A 1 165 ? -15.499 -7.686 17.496 1.00 86.62 165 LYS A N 1
ATOM 1352 C CA . LYS A 1 165 ? -15.015 -6.550 16.708 1.00 86.62 165 LYS A CA 1
ATOM 1353 C C . LYS A 1 165 ? -14.427 -7.037 15.399 1.00 86.62 165 LYS A C 1
ATOM 1355 O O . LYS A 1 165 ? -13.749 -8.059 15.342 1.00 86.62 165 LYS A O 1
ATOM 1360 N N . GLU A 1 166 ? -14.660 -6.253 14.360 1.00 87.31 166 GLU A N 1
ATOM 1361 C CA . GLU A 1 166 ? -14.001 -6.443 13.079 1.00 87.31 166 GLU A CA 1
ATOM 1362 C C . GLU A 1 166 ? -12.539 -5.974 13.146 1.00 87.31 166 GLU A C 1
ATOM 1364 O O . GLU A 1 166 ? -12.194 -5.022 13.857 1.00 87.31 166 GLU A O 1
ATOM 1369 N N . GLN A 1 167 ? -11.677 -6.663 12.400 1.00 93.12 167 GLN A N 1
ATOM 1370 C CA . GLN A 1 167 ? -10.309 -6.232 12.136 1.00 93.12 167 GLN A CA 1
ATOM 1371 C C . GLN A 1 167 ? -10.287 -5.046 11.155 1.00 93.12 167 GLN A C 1
ATOM 1373 O O . GLN A 1 167 ? -11.323 -4.488 10.788 1.00 93.12 167 GLN A O 1
ATOM 1378 N N . SER A 1 168 ? -9.100 -4.577 10.772 1.00 94.88 168 SER A N 1
ATOM 1379 C CA . SER A 1 168 ? -8.985 -3.387 9.929 1.00 94.88 168 SER A CA 1
ATOM 1380 C C . SER A 1 168 ? -7.837 -3.482 8.936 1.00 94.88 168 SER A C 1
ATOM 1382 O O . SER A 1 168 ? -6.791 -4.047 9.250 1.00 94.88 168 SER A O 1
ATOM 1384 N N . PHE A 1 169 ? -7.998 -2.831 7.788 1.00 96.31 169 PHE A N 1
ATOM 1385 C CA . PHE A 1 169 ? -6.868 -2.346 7.010 1.00 96.31 169 PHE A CA 1
ATOM 1386 C C . PHE A 1 169 ? -6.135 -1.273 7.818 1.00 96.31 169 PHE A C 1
ATOM 1388 O O . PHE A 1 169 ? -6.765 -0.412 8.443 1.00 96.31 169 PHE A O 1
ATOM 1395 N N . THR A 1 170 ? -4.802 -1.319 7.791 1.00 94.19 170 THR A N 1
ATOM 1396 C CA . THR A 1 170 ? -3.946 -0.463 8.630 1.00 94.19 170 THR A CA 1
ATOM 1397 C C . THR A 1 170 ? -2.955 0.408 7.839 1.00 94.19 170 THR A C 1
ATOM 1399 O O . THR A 1 170 ? -1.741 0.337 8.069 1.00 94.19 170 THR A O 1
ATOM 1402 N N . PRO A 1 171 ? -3.410 1.254 6.888 1.00 94.12 171 PRO A N 1
ATOM 1403 C CA . PRO A 1 171 ? -2.514 2.193 6.222 1.00 94.12 171 PRO A CA 1
ATOM 1404 C C . PRO A 1 171 ? -2.020 3.243 7.226 1.00 94.12 171 PRO A C 1
ATOM 1406 O O . PRO A 1 171 ? -2.787 3.779 8.037 1.00 94.12 171 PRO A O 1
ATOM 1409 N N . LYS A 1 172 ? -0.721 3.554 7.185 1.00 91.19 172 LYS A N 1
ATOM 1410 C CA . LYS A 1 172 ? -0.159 4.625 8.011 1.00 91.19 172 LYS A CA 1
ATOM 1411 C C . LYS A 1 172 ? -0.365 5.965 7.327 1.00 91.19 172 LYS A C 1
ATOM 1413 O O . LYS A 1 172 ? -0.306 6.068 6.105 1.00 91.19 172 LYS A O 1
ATOM 1418 N N . LEU A 1 173 ? -0.533 7.016 8.123 1.00 93.25 173 LEU A N 1
ATOM 1419 C CA . LEU A 1 173 ? -0.699 8.373 7.611 1.00 93.25 173 LEU A CA 1
ATOM 1420 C C . LEU A 1 173 ? 0.502 8.811 6.756 1.00 93.25 173 LEU A C 1
ATOM 1422 O O . LEU A 1 173 ? 0.321 9.498 5.758 1.00 93.25 173 LEU A O 1
ATOM 1426 N N . GLU A 1 174 ? 1.717 8.381 7.114 1.00 90.50 174 GLU A N 1
ATOM 1427 C CA . GLU A 1 174 ? 2.928 8.647 6.327 1.00 90.50 174 GLU A CA 1
ATOM 1428 C C . GLU A 1 174 ? 2.991 7.927 4.978 1.00 90.50 174 GLU A C 1
ATOM 1430 O O . GLU A 1 174 ? 3.688 8.418 4.092 1.00 90.50 174 GLU A O 1
ATOM 1435 N N . ASP A 1 175 ? 2.278 6.806 4.808 1.00 91.00 175 ASP A N 1
ATOM 1436 C CA . ASP A 1 175 ? 2.260 6.070 3.542 1.00 91.00 175 ASP A CA 1
ATOM 1437 C C . ASP A 1 175 ? 1.454 6.828 2.476 1.00 91.00 175 ASP A C 1
ATOM 1439 O O . ASP A 1 175 ? 1.828 6.790 1.307 1.00 91.00 175 ASP A O 1
ATOM 1443 N N . LEU A 1 176 ? 0.395 7.556 2.866 1.00 94.81 176 LEU A N 1
ATOM 1444 C CA . LEU A 1 176 ? -0.490 8.269 1.936 1.00 94.81 176 LEU A CA 1
ATOM 1445 C C . LEU A 1 176 ? 0.272 9.148 0.929 1.00 94.81 176 LEU A C 1
ATOM 1447 O O . LEU A 1 176 ? 0.155 8.893 -0.267 1.00 94.81 176 LEU A O 1
ATOM 1451 N N . PRO A 1 177 ? 1.076 10.151 1.341 1.00 96.31 177 PRO A N 1
ATOM 1452 C CA . PRO A 1 177 ? 1.753 11.013 0.377 1.00 96.31 177 PRO A CA 1
ATOM 1453 C C . PRO A 1 177 ? 2.778 10.265 -0.477 1.00 96.31 177 PRO A C 1
ATOM 1455 O O . PRO A 1 177 ? 2.868 10.499 -1.681 1.00 96.31 177 PRO A O 1
ATOM 1458 N N . VAL A 1 178 ? 3.559 9.362 0.119 1.00 95.62 178 VAL A N 1
ATOM 1459 C CA . VAL A 1 178 ? 4.645 8.692 -0.607 1.00 95.62 178 VAL A CA 1
ATOM 1460 C C . VAL A 1 178 ? 4.131 7.634 -1.581 1.00 95.62 178 VAL A C 1
ATOM 1462 O O . VAL A 1 178 ? 4.743 7.470 -2.633 1.00 95.62 178 VAL A O 1
ATOM 1465 N N . LEU A 1 179 ? 3.018 6.957 -1.280 1.00 96.31 179 LEU A N 1
ATOM 1466 C CA . LEU A 1 179 ? 2.366 6.040 -2.215 1.00 96.31 179 LEU A CA 1
ATOM 1467 C C . LEU A 1 179 ? 1.596 6.795 -3.297 1.00 96.31 179 LEU A C 1
ATOM 1469 O O . LEU A 1 179 ? 1.714 6.424 -4.461 1.00 96.31 179 LEU A O 1
ATOM 1473 N N . THR A 1 180 ? 0.888 7.885 -2.969 1.00 97.75 180 THR A N 1
ATOM 1474 C CA . THR A 1 180 ? 0.252 8.721 -4.001 1.00 97.75 180 THR A CA 1
ATOM 1475 C C . THR A 1 180 ? 1.282 9.222 -5.007 1.00 97.75 180 THR A C 1
ATOM 1477 O O . THR A 1 180 ? 1.040 9.147 -6.209 1.00 97.75 180 THR A O 1
ATOM 1480 N N . HIS A 1 181 ? 2.447 9.690 -4.542 1.00 97.44 181 HIS A N 1
ATOM 1481 C CA . HIS A 1 181 ? 3.516 10.134 -5.435 1.00 97.44 181 HIS A CA 1
ATOM 1482 C C . HIS A 1 181 ? 3.932 9.024 -6.413 1.00 97.44 181 HIS A C 1
ATOM 1484 O O . HIS A 1 181 ? 4.030 9.275 -7.611 1.00 97.44 181 HIS A O 1
ATOM 1490 N N . TRP A 1 182 ? 4.086 7.790 -5.923 1.00 97.50 182 TRP A N 1
ATOM 1491 C CA . TRP A 1 182 ? 4.438 6.644 -6.761 1.00 97.50 182 TRP A CA 1
ATOM 1492 C C . TRP A 1 182 ? 3.348 6.285 -7.774 1.00 97.50 182 TRP A C 1
ATOM 1494 O O . TRP A 1 182 ? 3.657 6.079 -8.949 1.00 97.50 182 TRP A O 1
ATOM 1504 N N . ILE A 1 183 ? 2.082 6.269 -7.345 1.00 97.81 183 ILE A N 1
ATOM 1505 C CA . ILE A 1 183 ? 0.919 5.984 -8.202 1.00 97.81 183 ILE A CA 1
ATOM 1506 C C . ILE A 1 183 ? 0.813 7.020 -9.324 1.00 97.81 183 ILE A C 1
ATOM 1508 O O . ILE A 1 183 ? 0.573 6.666 -10.471 1.00 97.81 183 ILE A O 1
ATOM 1512 N N . VAL A 1 184 ? 1.025 8.298 -9.010 1.00 96.56 184 VAL A N 1
ATOM 1513 C CA . VAL A 1 184 ? 0.964 9.407 -9.975 1.00 96.56 184 VAL A CA 1
ATOM 1514 C C . VAL A 1 184 ? 2.144 9.401 -10.953 1.00 96.56 184 VAL A C 1
ATOM 1516 O O . VAL A 1 184 ? 1.990 9.837 -12.095 1.00 96.56 184 VAL A O 1
ATOM 1519 N N . GLU A 1 185 ? 3.315 8.942 -10.513 1.00 95.88 185 GLU A N 1
ATOM 1520 C CA . GLU A 1 185 ? 4.524 8.853 -11.341 1.00 95.88 185 GLU A CA 1
ATOM 1521 C C . GLU A 1 185 ? 4.463 7.693 -12.347 1.00 95.88 185 GLU A C 1
ATOM 1523 O O . GLU A 1 185 ? 4.935 7.817 -13.478 1.00 95.88 185 GLU A O 1
ATOM 1528 N N . HIS A 1 186 ? 3.869 6.565 -11.949 1.00 96.62 186 HIS A N 1
ATOM 1529 C CA . HIS A 1 186 ? 3.820 5.356 -12.778 1.00 96.62 186 HIS A CA 1
ATOM 1530 C C . HIS A 1 186 ? 2.460 5.120 -13.441 1.00 96.62 186 HIS A C 1
ATOM 1532 O O . HIS A 1 186 ? 2.381 4.304 -14.352 1.00 96.62 186 HIS A O 1
ATOM 1538 N N . GLU A 1 187 ? 1.412 5.824 -13.005 1.00 96.94 187 GLU A N 1
ATOM 1539 C CA . GLU A 1 187 ? 0.020 5.660 -13.448 1.00 96.94 187 GLU A CA 1
ATOM 1540 C C . GLU A 1 187 ? -0.506 4.223 -13.293 1.00 96.94 187 GLU A C 1
ATOM 1542 O O . GLU A 1 187 ? -1.344 3.758 -14.062 1.00 96.94 187 GLU A O 1
ATOM 1547 N N . VAL A 1 188 ? -0.034 3.532 -12.251 1.00 97.75 188 VAL A N 1
ATOM 1548 C CA . VAL A 1 188 ? -0.431 2.161 -11.913 1.00 97.75 188 VAL A CA 1
ATOM 1549 C C . VAL A 1 188 ? -1.319 2.174 -10.669 1.00 97.75 188 VAL A C 1
ATOM 1551 O O . VAL A 1 188 ? -0.901 2.710 -9.636 1.00 97.75 188 VAL A O 1
ATOM 1554 N N . PRO A 1 189 ? -2.520 1.567 -10.710 1.00 97.75 189 PRO A N 1
ATOM 1555 C CA . PRO A 1 189 ? -3.378 1.478 -9.539 1.00 97.75 189 PRO A CA 1
ATOM 1556 C C . PRO A 1 189 ? -2.743 0.620 -8.447 1.00 97.75 189 PRO A C 1
ATOM 1558 O O . PRO A 1 189 ? -2.120 -0.403 -8.722 1.00 97.75 189 PRO A O 1
ATOM 1561 N N . CYS A 1 190 ? -2.924 1.032 -7.193 1.00 98.06 190 CYS A N 1
ATOM 1562 C CA . CYS A 1 190 ? -2.373 0.345 -6.029 1.00 98.06 190 CYS A CA 1
ATOM 1563 C C . CYS A 1 190 ? -3.485 -0.188 -5.121 1.00 98.06 190 CYS A C 1
ATOM 1565 O O . CYS A 1 190 ? -4.510 0.474 -4.930 1.00 98.06 190 CYS A O 1
ATOM 1567 N N . PHE A 1 191 ? -3.270 -1.365 -4.541 1.00 97.94 191 PHE A N 1
ATOM 1568 C CA . PHE A 1 191 ? -4.180 -2.005 -3.597 1.00 97.94 191 PHE A CA 1
ATOM 1569 C C . PHE A 1 191 ? -3.460 -2.329 -2.296 1.00 97.94 191 PHE A C 1
ATOM 1571 O O . PHE A 1 191 ? -2.336 -2.824 -2.301 1.00 97.94 191 PHE A O 1
ATOM 1578 N N . TYR A 1 192 ? -4.137 -2.090 -1.179 1.00 97.25 192 TYR A N 1
ATOM 1579 C CA . TYR A 1 192 ? -3.725 -2.593 0.121 1.00 97.25 192 TYR A CA 1
ATOM 1580 C C . TYR A 1 192 ? -4.295 -3.992 0.317 1.00 97.25 192 TYR A C 1
ATOM 1582 O O . TYR A 1 192 ? -5.498 -4.199 0.169 1.00 97.25 192 TYR A O 1
ATOM 1590 N N . THR A 1 193 ? -3.434 -4.937 0.683 1.00 97.00 193 THR A N 1
ATOM 1591 C CA . THR A 1 193 ? -3.827 -6.307 1.022 1.00 97.00 193 THR A CA 1
ATOM 1592 C C . THR A 1 193 ? -3.507 -6.576 2.483 1.00 97.00 193 THR A C 1
ATOM 1594 O O . THR A 1 193 ? -2.344 -6.542 2.885 1.00 97.00 193 THR A O 1
ATOM 1597 N N . GLN A 1 194 ? -4.540 -6.828 3.284 1.00 96.44 194 GLN A N 1
ATOM 1598 C CA . GLN A 1 194 ? -4.409 -7.204 4.684 1.00 96.44 194 GLN A CA 1
ATOM 1599 C C . GLN A 1 194 ? -4.498 -8.730 4.797 1.00 96.44 194 GLN A C 1
ATOM 1601 O O . GLN A 1 194 ? -5.543 -9.319 4.537 1.00 96.44 194 GLN A O 1
ATOM 1606 N N . ILE A 1 195 ? -3.387 -9.353 5.186 1.00 95.88 195 ILE A N 1
ATOM 1607 C CA . ILE A 1 195 ? -3.232 -10.807 5.287 1.00 95.88 195 ILE A CA 1
ATOM 1608 C C . ILE A 1 195 ? -3.268 -11.215 6.758 1.00 95.88 195 ILE A C 1
ATOM 1610 O O . ILE A 1 195 ? -2.486 -10.709 7.569 1.00 95.88 195 ILE A O 1
ATOM 1614 N N . PHE A 1 196 ? -4.179 -12.123 7.085 1.00 95.00 196 PHE A N 1
ATOM 1615 C CA . PHE A 1 196 ? -4.289 -12.839 8.353 1.00 95.00 196 PHE A CA 1
ATOM 1616 C C . PHE A 1 196 ? -3.810 -14.283 8.159 1.00 95.00 196 PHE A C 1
ATOM 1618 O O . PHE A 1 196 ? -3.441 -14.679 7.053 1.00 95.00 196 PHE A O 1
ATOM 1625 N N . PHE A 1 197 ? -3.789 -15.084 9.224 1.00 93.56 197 PHE A N 1
ATOM 1626 C CA . PHE A 1 197 ? -3.401 -16.495 9.097 1.00 93.56 197 PHE A CA 1
ATOM 1627 C C . PHE A 1 197 ? -4.436 -17.358 8.359 1.00 93.56 197 PHE A C 1
ATOM 1629 O O . PHE A 1 197 ? -4.079 -18.397 7.812 1.00 93.56 197 PHE A O 1
ATOM 1636 N N . ASP A 1 198 ? -5.693 -16.928 8.340 1.00 93.56 198 ASP A N 1
ATOM 1637 C CA . ASP A 1 198 ? -6.856 -17.641 7.803 1.00 93.56 198 ASP A CA 1
ATOM 1638 C C . ASP A 1 198 ? -7.554 -16.909 6.648 1.00 93.56 198 ASP A C 1
ATOM 1640 O O . ASP A 1 198 ? -8.242 -17.547 5.855 1.00 93.56 198 ASP A O 1
ATOM 1644 N N . GLU A 1 199 ? -7.385 -15.590 6.532 1.00 93.81 199 GLU A N 1
ATOM 1645 C CA . GLU A 1 199 ? -8.137 -14.760 5.588 1.00 93.81 199 GLU A CA 1
ATOM 1646 C C . GLU A 1 199 ? -7.263 -13.674 4.940 1.00 93.81 199 GLU A C 1
ATOM 1648 O O . GLU A 1 199 ? -6.285 -13.189 5.515 1.00 93.81 199 GLU A O 1
ATOM 1653 N N . ILE A 1 200 ? -7.638 -13.261 3.729 1.00 94.62 200 ILE A N 1
ATOM 1654 C CA . ILE A 1 200 ? -6.997 -12.173 2.984 1.00 94.62 200 ILE A CA 1
ATOM 1655 C C . ILE A 1 200 ? -8.085 -11.203 2.546 1.00 94.62 200 ILE A C 1
ATOM 1657 O O . ILE A 1 200 ? -9.076 -11.624 1.960 1.00 94.62 200 ILE A O 1
ATOM 1661 N N . TYR A 1 201 ? -7.864 -9.916 2.796 1.00 96.56 201 TYR A N 1
ATOM 1662 C CA . TYR A 1 201 ? -8.773 -8.840 2.412 1.00 96.56 201 TYR A CA 1
ATOM 1663 C C . TYR A 1 201 ? -8.042 -7.812 1.565 1.00 96.56 201 TYR A C 1
ATOM 1665 O O . TYR A 1 201 ? -6.870 -7.510 1.819 1.00 96.56 201 TYR A O 1
ATOM 1673 N N . ILE A 1 202 ? -8.735 -7.238 0.585 1.00 97.38 202 ILE A N 1
ATOM 1674 C CA . ILE A 1 202 ? -8.157 -6.304 -0.379 1.00 97.38 202 ILE A CA 1
ATOM 1675 C C . ILE A 1 202 ? -9.012 -5.035 -0.469 1.00 97.38 202 ILE A C 1
ATOM 1677 O O . ILE A 1 202 ? -10.238 -5.079 -0.547 1.00 97.38 202 ILE A O 1
ATOM 1681 N N . ILE A 1 203 ? -8.355 -3.877 -0.511 1.00 98.00 203 ILE A N 1
ATOM 1682 C CA . ILE A 1 203 ? -8.993 -2.576 -0.743 1.00 98.00 203 ILE A CA 1
ATOM 1683 C C . ILE A 1 203 ? -8.137 -1.741 -1.697 1.00 98.00 203 ILE A C 1
ATOM 1685 O O . ILE A 1 203 ? -6.909 -1.715 -1.589 1.00 98.00 203 ILE A O 1
ATOM 1689 N N . SER A 1 204 ? -8.759 -1.050 -2.654 1.00 97.81 204 SER A N 1
ATOM 1690 C CA . SER A 1 204 ? -8.012 -0.147 -3.534 1.00 97.81 204 SER A CA 1
ATOM 1691 C C . SER A 1 204 ? -7.543 1.086 -2.760 1.00 97.81 204 SER A C 1
ATOM 1693 O O . SER A 1 204 ? -8.239 1.600 -1.882 1.00 97.81 204 SER A O 1
ATOM 1695 N N . PHE A 1 205 ? -6.364 1.604 -3.103 1.00 97.81 205 PHE A N 1
ATOM 1696 C CA . PHE A 1 205 ? -5.870 2.855 -2.526 1.00 97.81 205 PHE A CA 1
ATOM 1697 C C . PHE A 1 205 ? -6.811 4.027 -2.833 1.00 97.81 205 PHE A C 1
ATOM 1699 O O . PHE A 1 205 ? -7.034 4.893 -1.994 1.00 97.81 205 PHE A O 1
ATOM 1706 N N . GLU A 1 206 ? -7.441 4.008 -4.005 1.00 97.50 206 GLU A N 1
ATOM 1707 C CA . GLU A 1 206 ? -8.508 4.938 -4.369 1.00 97.50 206 GLU A CA 1
ATOM 1708 C C . GLU A 1 206 ? -9.673 4.908 -3.368 1.00 97.50 206 GLU A C 1
ATOM 1710 O O . GLU A 1 206 ? -10.081 5.960 -2.874 1.00 97.50 206 GLU A O 1
ATOM 1715 N N . LYS A 1 207 ? -10.176 3.718 -3.013 1.00 98.19 207 LYS A N 1
ATOM 1716 C CA . LYS A 1 207 ? -11.255 3.570 -2.029 1.00 98.19 207 LYS A CA 1
ATOM 1717 C C . LYS A 1 207 ? -10.810 4.040 -0.644 1.00 98.19 207 LYS A C 1
ATOM 1719 O O . LYS A 1 207 ? -11.591 4.693 0.042 1.00 98.19 207 LYS A O 1
ATOM 1724 N N . ILE A 1 208 ? -9.551 3.807 -0.254 1.00 98.25 208 ILE A N 1
ATOM 1725 C CA . ILE A 1 208 ? -8.979 4.393 0.972 1.00 98.25 208 ILE A CA 1
ATOM 1726 C C . ILE A 1 208 ? -9.070 5.926 0.932 1.00 98.25 208 ILE A C 1
ATOM 1728 O O . ILE A 1 208 ? -9.525 6.533 1.902 1.00 98.25 208 ILE A O 1
ATOM 1732 N N . LEU A 1 209 ? -8.681 6.566 -0.176 1.00 98.31 209 LEU A N 1
ATOM 1733 C CA . LEU A 1 209 ? -8.774 8.023 -0.310 1.00 98.31 209 LEU A CA 1
ATOM 1734 C C . LEU A 1 209 ? -10.227 8.519 -0.272 1.00 98.31 209 LEU A C 1
ATOM 1736 O O . LEU A 1 209 ? -10.493 9.536 0.363 1.00 98.31 209 LEU A O 1
ATOM 1740 N N . GLN A 1 210 ? -11.171 7.800 -0.888 1.00 98.31 210 GLN A N 1
ATOM 1741 C CA . GLN A 1 210 ? -12.605 8.120 -0.819 1.00 98.31 210 GLN A CA 1
ATOM 1742 C C . GLN A 1 210 ? -13.135 8.044 0.620 1.00 98.31 210 GLN A C 1
ATOM 1744 O O . GLN A 1 210 ? -13.769 8.985 1.092 1.00 98.31 210 GLN A O 1
ATOM 1749 N N . ILE A 1 211 ? -12.794 6.984 1.358 1.00 98.31 211 ILE A N 1
ATOM 1750 C CA . ILE A 1 211 ? -13.157 6.842 2.775 1.00 98.31 211 ILE A CA 1
ATOM 1751 C C . ILE A 1 211 ? -12.584 8.002 3.594 1.00 98.31 211 ILE A C 1
ATOM 1753 O O . ILE A 1 211 ? -13.272 8.570 4.440 1.00 98.31 211 ILE A O 1
ATOM 1757 N N . ILE A 1 212 ? -11.331 8.390 3.349 1.00 98.31 212 ILE A N 1
ATOM 1758 C CA . ILE A 1 212 ? -10.701 9.523 4.037 1.00 98.31 212 ILE A CA 1
ATOM 1759 C C . ILE A 1 212 ? -11.380 10.845 3.669 1.00 98.31 212 ILE A C 1
ATOM 1761 O O . ILE A 1 212 ? -11.617 11.668 4.550 1.00 98.31 212 ILE A O 1
ATOM 1765 N N . LYS A 1 213 ? -11.725 11.057 2.397 1.00 98.06 213 LYS A N 1
ATOM 1766 C CA . LYS A 1 213 ? -12.489 12.228 1.948 1.00 98.06 213 LYS A CA 1
ATOM 1767 C C . LYS A 1 213 ? -13.810 12.351 2.713 1.00 98.06 213 LYS A C 1
ATOM 1769 O O . LYS A 1 213 ? -14.161 13.445 3.144 1.00 98.06 213 LYS A O 1
ATOM 1774 N N . GLU A 1 214 ? -14.525 11.245 2.892 1.00 97.81 214 GLU A N 1
ATOM 1775 C CA . GLU A 1 214 ? -15.836 11.214 3.551 1.00 97.81 214 GLU A CA 1
ATOM 1776 C C . GLU A 1 214 ? -15.743 11.312 5.078 1.00 97.81 214 GLU A C 1
ATOM 1778 O O . GLU A 1 214 ? -16.594 11.923 5.723 1.00 97.81 214 GLU A O 1
ATOM 1783 N N . THR A 1 215 ? -14.713 10.709 5.673 1.00 97.44 215 THR A N 1
ATOM 1784 C CA . THR A 1 215 ? -14.647 10.496 7.127 1.00 97.44 215 THR A CA 1
ATOM 1785 C C . THR A 1 215 ? -13.538 11.277 7.832 1.00 97.44 215 THR A C 1
ATOM 1787 O O . THR A 1 215 ? -13.465 11.273 9.065 1.00 97.44 215 THR A O 1
ATOM 1790 N N . GLY A 1 216 ? -12.670 11.961 7.087 1.00 97.00 216 GLY A N 1
ATOM 1791 C CA . GLY A 1 216 ? -11.519 12.683 7.615 1.00 97.00 216 GLY A CA 1
ATOM 1792 C C . GLY A 1 216 ? -10.610 11.771 8.439 1.00 97.00 216 GLY A C 1
ATOM 1793 O O . GLY A 1 216 ? -10.064 10.784 7.948 1.00 97.00 216 GLY A O 1
ATOM 1794 N N . ASN A 1 217 ? -10.438 12.099 9.721 1.00 95.56 217 ASN A N 1
ATOM 1795 C CA . ASN A 1 217 ? -9.608 11.327 10.648 1.00 95.56 217 ASN A CA 1
ATOM 1796 C C . ASN A 1 217 ? -10.386 10.304 11.497 1.00 95.56 217 ASN A C 1
ATOM 1798 O O . ASN A 1 217 ? -9.799 9.749 12.424 1.00 95.56 217 ASN A O 1
ATOM 1802 N N . LYS A 1 218 ? -11.669 10.033 11.210 1.00 96.44 218 LYS A N 1
ATOM 1803 C CA . LYS A 1 218 ? -12.539 9.168 12.035 1.00 96.44 218 LYS A CA 1
ATOM 1804 C C . LYS A 1 218 ? -11.931 7.795 12.337 1.00 96.44 218 LYS A C 1
ATOM 1806 O O . LYS A 1 218 ? -12.070 7.290 13.447 1.00 96.44 218 LYS A O 1
ATOM 1811 N N . TYR A 1 219 ? -11.239 7.195 11.368 1.00 95.75 219 TYR A N 1
ATOM 1812 C CA . TYR A 1 219 ? -10.606 5.883 11.538 1.00 95.75 219 TYR A CA 1
ATOM 1813 C C . TYR A 1 219 ? -9.229 5.935 12.218 1.00 95.75 219 TYR A C 1
ATOM 1815 O O . TYR A 1 219 ? -8.612 4.895 12.440 1.00 95.75 219 TYR A O 1
ATOM 1823 N N . ILE A 1 220 ? -8.739 7.113 12.608 1.00 94.88 220 ILE A N 1
ATOM 1824 C CA . ILE A 1 220 ? -7.542 7.250 13.441 1.00 94.88 220 ILE A CA 1
ATOM 1825 C C . ILE A 1 220 ? -7.969 7.180 14.911 1.00 94.88 220 ILE A C 1
ATOM 1827 O O . ILE A 1 220 ? -8.397 8.168 15.500 1.00 94.88 220 ILE A O 1
ATOM 1831 N N . ARG A 1 221 ? -7.812 6.001 15.530 1.00 89.31 221 ARG A N 1
ATOM 1832 C CA . ARG A 1 221 ? -8.207 5.758 16.935 1.00 89.31 221 ARG A CA 1
ATOM 1833 C C . ARG A 1 221 ? -7.456 6.642 17.933 1.00 89.31 221 ARG A C 1
ATOM 1835 O O . ARG A 1 221 ? -8.017 7.074 18.933 1.00 89.31 221 ARG A O 1
ATOM 1842 N N . ARG A 1 222 ? -6.167 6.871 17.678 1.00 90.19 222 ARG A N 1
ATOM 1843 C CA . ARG A 1 222 ? -5.289 7.705 18.501 1.00 90.19 222 ARG A CA 1
ATOM 1844 C C . ARG A 1 222 ? -4.364 8.496 17.593 1.00 90.19 222 ARG A C 1
ATOM 1846 O O . ARG A 1 222 ? -3.620 7.912 16.809 1.00 90.19 222 ARG A O 1
ATOM 1853 N N . MET A 1 223 ? -4.403 9.817 17.728 1.00 92.56 223 MET A N 1
ATOM 1854 C CA . MET A 1 223 ? -3.455 10.691 17.049 1.00 92.56 223 MET A CA 1
ATOM 1855 C C . MET A 1 223 ? -2.109 10.640 17.774 1.00 92.56 223 MET A C 1
ATOM 1857 O O . MET A 1 223 ? -2.020 10.940 18.967 1.00 92.56 223 MET A O 1
ATOM 1861 N N . GLU A 1 224 ? -1.059 10.265 17.054 1.00 91.25 224 GLU A N 1
ATOM 1862 C CA . GLU A 1 224 ? 0.298 10.252 17.592 1.00 91.25 224 GLU A CA 1
ATOM 1863 C C . GLU A 1 224 ? 0.856 11.676 17.713 1.00 91.25 224 GLU A C 1
ATOM 1865 O O . GLU A 1 224 ? 0.563 12.546 16.888 1.00 91.25 224 GLU A O 1
ATOM 1870 N N . LYS A 1 225 ? 1.739 11.916 18.699 1.00 87.44 225 LYS A N 1
ATOM 1871 C CA . LYS A 1 225 ? 2.458 13.207 18.817 1.00 87.44 225 LYS A CA 1
ATOM 1872 C C . LYS A 1 225 ? 3.186 13.545 17.514 1.00 87.44 225 LYS A C 1
ATOM 1874 O O . LYS A 1 225 ? 3.172 14.681 17.049 1.00 87.44 225 LYS A O 1
ATOM 1879 N N . ASN A 1 226 ? 3.815 12.531 16.920 1.00 86.94 226 ASN A N 1
ATOM 1880 C CA . ASN A 1 226 ? 4.262 12.590 15.539 1.00 86.94 226 ASN A CA 1
ATOM 1881 C C . ASN A 1 226 ? 3.137 12.072 14.641 1.00 86.94 226 ASN A C 1
ATOM 1883 O O . ASN A 1 226 ? 3.043 10.864 14.429 1.00 86.94 226 ASN A O 1
ATOM 1887 N N . GLN A 1 227 ? 2.329 12.986 14.098 1.00 85.62 227 GLN A N 1
ATOM 1888 C CA . GLN A 1 227 ? 1.147 12.653 13.297 1.00 85.62 227 GLN A CA 1
ATOM 1889 C C . GLN A 1 227 ? 1.444 11.635 12.186 1.00 85.62 227 GLN A C 1
ATOM 1891 O O . GLN A 1 227 ? 0.623 10.752 11.969 1.00 85.62 227 GLN A O 1
ATOM 1896 N N . ARG A 1 228 ? 2.637 11.673 11.567 1.00 85.19 228 ARG A N 1
ATOM 1897 C CA . ARG A 1 228 ? 3.087 10.719 10.529 1.00 85.19 228 ARG A CA 1
ATOM 1898 C C . ARG A 1 228 ? 2.972 9.248 10.950 1.00 85.19 228 ARG A C 1
ATOM 1900 O O . ARG A 1 228 ? 2.679 8.399 10.120 1.00 85.19 228 ARG A O 1
ATOM 1907 N N . LYS A 1 229 ? 3.156 8.956 12.242 1.00 87.12 229 LYS A N 1
ATOM 1908 C CA . LYS A 1 229 ? 3.064 7.598 12.803 1.00 87.12 229 LYS A CA 1
ATOM 1909 C C . LYS A 1 229 ? 1.630 7.149 13.104 1.00 87.12 229 LYS A C 1
ATOM 1911 O O . LYS A 1 229 ? 1.429 6.003 13.498 1.00 87.12 229 LYS A O 1
ATOM 1916 N N . SER A 1 230 ? 0.645 8.031 12.946 1.00 93.69 230 SER A N 1
ATOM 1917 C CA . SER A 1 230 ? -0.760 7.677 13.144 1.00 93.69 230 SER A CA 1
ATOM 1918 C C . SER A 1 230 ? -1.192 6.666 12.086 1.00 93.69 230 SER A C 1
ATOM 1920 O O . SER A 1 230 ? -0.725 6.697 10.949 1.00 93.69 230 SER A O 1
ATOM 1922 N N . THR A 1 231 ? -2.077 5.758 12.472 1.00 94.81 231 THR A N 1
ATOM 1923 C CA . THR A 1 231 ? -2.548 4.658 11.623 1.00 94.81 231 THR A CA 1
ATOM 1924 C C . THR A 1 231 ? -4.060 4.758 11.493 1.00 94.81 231 THR A C 1
ATOM 1926 O O . THR A 1 231 ? -4.744 4.990 12.494 1.00 94.81 231 THR A O 1
ATOM 1929 N N . PHE A 1 232 ? -4.576 4.603 10.276 1.00 96.12 232 PHE A N 1
ATOM 1930 C CA . PHE A 1 232 ? -6.009 4.427 10.068 1.00 96.12 232 PHE A CA 1
ATOM 1931 C C . PHE A 1 232 ? -6.383 2.976 10.359 1.00 96.12 232 PHE A C 1
ATOM 1933 O O . PHE A 1 232 ? -5.643 2.066 10.014 1.00 96.12 232 PHE A O 1
ATOM 1940 N N . TYR A 1 233 ? -7.540 2.767 10.970 1.00 96.31 233 TYR A N 1
ATOM 1941 C CA . TYR A 1 233 ? -8.127 1.457 11.231 1.00 96.31 233 TYR A CA 1
ATOM 1942 C C . TYR A 1 233 ? -9.430 1.358 10.440 1.00 96.31 233 TYR A C 1
ATOM 1944 O O . TYR A 1 233 ? -10.515 1.495 11.006 1.00 96.31 233 TYR A O 1
ATOM 1952 N N . ILE A 1 234 ? -9.300 1.208 9.121 1.00 96.75 234 ILE A N 1
ATOM 1953 C CA . ILE A 1 234 ? -10.438 1.116 8.200 1.00 96.75 234 ILE A CA 1
ATOM 1954 C C . ILE A 1 234 ? -11.026 -0.300 8.312 1.00 96.75 234 ILE A C 1
ATOM 1956 O O . ILE A 1 234 ? -10.263 -1.250 8.140 1.00 96.75 234 ILE A O 1
ATOM 1960 N N . PRO A 1 235 ? -12.323 -0.475 8.620 1.00 95.44 235 PRO A N 1
ATOM 1961 C CA . PRO A 1 235 ? -12.950 -1.790 8.756 1.00 95.44 235 PRO A CA 1
ATOM 1962 C C . PRO A 1 235 ? -12.735 -2.674 7.523 1.00 95.44 235 PRO A C 1
ATOM 1964 O O . PRO A 1 235 ? -12.725 -2.170 6.401 1.00 95.44 235 PRO A O 1
ATOM 1967 N N . LEU A 1 236 ? -12.557 -3.985 7.718 1.00 94.75 236 LEU A N 1
ATOM 1968 C CA . LEU A 1 236 ? -12.355 -4.915 6.594 1.00 94.75 236 LEU A CA 1
ATOM 1969 C C . LEU A 1 236 ? -13.557 -4.970 5.642 1.00 94.75 236 LEU A C 1
ATOM 1971 O O . LEU A 1 236 ? -13.367 -5.161 4.447 1.00 94.75 236 LEU A O 1
ATOM 1975 N N . SER A 1 237 ? -14.758 -4.707 6.152 1.00 92.94 237 SER A N 1
ATOM 1976 C CA . SER A 1 237 ? -16.018 -4.592 5.415 1.00 92.94 237 SER A CA 1
ATOM 1977 C C . SER A 1 237 ? -16.045 -3.486 4.354 1.00 92.94 237 SER A C 1
ATOM 1979 O O . SER A 1 237 ? -16.909 -3.503 3.482 1.00 92.94 237 SER A O 1
ATOM 1981 N N . GLU A 1 238 ? -15.095 -2.548 4.385 1.00 92.94 238 GLU A N 1
ATOM 1982 C CA . GLU A 1 238 ? -14.893 -1.564 3.311 1.00 92.94 238 GLU A CA 1
ATOM 1983 C C . GLU A 1 238 ? -14.142 -2.145 2.096 1.00 92.94 238 GLU A C 1
ATOM 1985 O O . GLU A 1 238 ? -14.094 -1.519 1.032 1.00 92.94 238 GLU A O 1
ATOM 1990 N N . GLY A 1 239 ? -13.519 -3.314 2.261 1.00 85.25 239 GLY A N 1
ATOM 1991 C CA . GLY A 1 239 ? -12.818 -4.068 1.226 1.00 85.25 239 GLY A CA 1
ATOM 1992 C C . GLY A 1 239 ? -13.577 -5.323 0.789 1.00 85.25 239 GLY A C 1
ATOM 1993 O O . GLY A 1 239 ? -14.717 -5.556 1.191 1.00 85.25 239 GLY A O 1
ATOM 1994 N N . LYS A 1 240 ? -12.940 -6.117 -0.075 1.00 72.81 240 LYS A N 1
ATOM 1995 C CA . LYS A 1 240 ? -13.448 -7.403 -0.573 1.00 72.81 240 LYS A CA 1
ATOM 1996 C C . LYS A 1 240 ? -12.487 -8.541 -0.273 1.00 72.81 240 LYS A C 1
ATOM 1998 O O . LYS A 1 240 ? -11.272 -8.261 -0.134 1.00 72.81 240 LYS A O 1
#

Sequence (240 aa):
MQGYKTYILEIYEHAIEALVKCKIKRDVVDYRMGYKKSRKPTAAFSEFLINRQLGDWAESLFRTEINKKLEGFKAVKYGAAGRLVVGDPKFNNFFENYHKEIKRIGKRPDLLVFKRKDLEDLKLPDDISEMESSHLQNVAKKAIVAIEIRSSKYYAATYKEVTKKEQSFTPKLEDLPVLTHWIVEHEVPCFYTQIFFDEIYIISFEKILQIIKETGNKYIRRMEKNQRKSTFYIPLSEGK